Protein 8H7E (pdb70)

Radius of gyration: 20.81 Å; Cα contacts (8 Å, |Δi|>4): 91; chains: 2; bounding box: 19×53×63 Å

Nearest PDB structures (foldseek):
  8h7e-assembly1_A  TM=1.011E+00  e=6.574E-12  synthetic construct
  8aku-assembly1_0  TM=7.383E-01  e=1.762E+00  Synechocystis sp. PCC 6803
  6zvs-assembly1_A  TM=5.558E-01  e=2.004E+00  Nostoc punctiforme
  8qbw-assembly1_A  TM=5.494E-01  e=5.981E+00  Nostoc punctiforme
  8h7e-assembly1_B  TM=1.011E+00  e=1.002E-11  synthetic construct

Sequence (181 aa):
GTLNQLFHNLNEIVEDLNKNWHRERRTLHDFADELHQLVKHVHHFMLQDIVNQLDKLFRDLDNHLQRKDDTVHHRHHQLNKLLAQLDNLVHGTLNQLFHNLNEIVEDLNKNWHRERRRTLHDFADELHQLVKHVHHLQDIVNQLDKLFRDLDNHLQRKDDTVHHRHHQLNKKLLAQLDNLVHR

Secondary structure (DSSP, 8-state):
-HHHHHHHHHHHHHHHHHHHHHHHHHHHHHHHHHHHHHHHHHHHH---HHHHHHHHHHHHHHHHHHHHHHHHHHHHHHHHHHHHHHHHHH-/-HHHHHHHHHHHHHHHHHHHHHHHHHHHHHHHHHHHHHHHHHH--HHHHHHHHHHHHHHHHHHHHHHHHHHHHHHHHHHHHHHHHHHHT-

B-factor: mean 35.65, std 19.12, range [10.1, 101.47]

Solvent-accessible surface area: 11301 Å² total; per-residue (Å²): 89,71,33,67,74,3,48,105,48,2,48,84,22,12,98,69,7,52,105,42,22,119,135,14,113,161,65,2,60,58,8,11,96,39,0,70,100,5,6,99,93,10,95,134,128,95,188,85,97,32,16,79,45,0,48,88,2,50,146,60,1,62,85,23,12,109,161,39,52,103,49,31,135,97,13,64,94,49,2,69,126,5,19,58,66,5,72,101,61,36,196,86,62,40,74,106,3,38,97,52,1,45,82,6,7,102,59,12,29,105,36,12,85,128,10,100,168,62,1,56,87,12,5,76,38,0,79,79,1,24,106,94,21,154,176,120,126,130,15,16,74,44,0,49,72,0,49,142,48,1,52,84,18,4,110,158,21,52,101,51,6,114,112,32,57,90,69,5,57,130,7,14,60,68,7,55,70,43,36,133,223

Foldseek 3Di:
DVLVVVLVVLVVVLVVVVVVLVVVLVVLVVVLVVLVVVLVVCVVPCVCVVNVVSVVVSVVSVVVSVVSVVVCVVVNVVSVVVSVVSVVVVD/DVLVVVLVVLVVVLVVVVVVLVVVLVVLVVVLVVLVVVLVVCVCPPVNSVVSVVVSVVSVVVSVVVVVVNVVVSVVSVVVSVVSVVVVVD

Structure (mmCIF, N/CA/C/O backbone):
data_8H7E
#
_entry.id   8H7E
#
_cell.length_a   47.342
_cell.length_b   61.391
_cell.length_c   135.729
_cell.angle_alpha   90.00
_cell.angle_beta   90.00
_cell.angle_gamma   90.00
#
_symmetry.space_group_name_H-M   'C 2 2 21'
#
loop_
_entity.id
_entity.type
_entity.pdbx_description
1 polymer 'De novo ferric enterobactin esterase Syn-F4'
2 non-polymer 'ACETATE ION'
3 water water
#
loop_
_atom_site.group_PDB
_atom_site.id
_atom_site.type_symbol
_atom_site.label_atom_id
_atom_site.label_alt_id
_atom_site.label_comp_id
_atom_site.label_asym_id
_atom_site.label_entity_id
_atom_site.label_seq_id
_atom_site.pdbx_PDB_ins_code
_atom_site.Cartn_x
_atom_site.Cartn_y
_atom_site.Cartn_z
_atom_site.occupancy
_atom_site.B_iso_or_equiv
_atom_site.auth_seq_id
_atom_site.auth_comp_id
_atom_site.auth_asym_id
_atom_site.auth_atom_id
_atom_site.pdbx_PDB_model_num
ATOM 1 N N . GLY A 1 3 ? 20.998 2.831 89.472 1.00 48.72 3 GLY A N 1
ATOM 2 C CA . GLY A 1 3 ? 20.426 1.660 88.731 1.00 49.96 3 GLY A CA 1
ATOM 3 C C . GLY A 1 3 ? 20.322 1.893 87.231 1.00 49.87 3 GLY A C 1
ATOM 4 O O . GLY A 1 3 ? 20.907 2.842 86.690 1.00 48.23 3 GLY A O 1
ATOM 5 N N . THR A 1 4 ? 19.583 1.015 86.558 1.00 47.81 4 THR A N 1
ATOM 6 C CA . THR A 1 4 ? 19.408 1.107 85.109 1.00 47.35 4 THR A CA 1
ATOM 7 C C . THR A 1 4 ? 18.322 2.149 84.736 1.00 42.90 4 THR A C 1
ATOM 8 O O . THR A 1 4 ? 18.289 2.615 83.609 1.00 39.62 4 THR A O 1
ATOM 12 N N . LEU A 1 5 ? 17.462 2.508 85.689 1.00 38.54 5 LEU A N 1
ATOM 13 C CA . LEU A 1 5 ? 16.490 3.601 85.509 1.00 37.35 5 LEU A CA 1
ATOM 14 C C . LEU A 1 5 ? 17.189 4.971 85.517 1.00 36.29 5 LEU A C 1
ATOM 15 O O . LEU A 1 5 ? 16.788 5.895 84.803 1.00 31.82 5 LEU A O 1
ATOM 20 N N . ASN A 1 6 ? 18.253 5.076 86.302 1.00 35.18 6 ASN A N 1
ATOM 21 C CA . ASN A 1 6 ? 19.064 6.274 86.338 1.00 37.07 6 ASN A CA 1
ATOM 22 C C . ASN A 1 6 ? 19.730 6.524 84.981 1.00 35.13 6 ASN A C 1
ATOM 23 O O . ASN A 1 6 ? 19.733 7.665 84.508 1.00 32.33 6 ASN A O 1
ATOM 28 N N . GLN A 1 7 ? 20.263 5.470 84.352 1.00 32.48 7 GLN A N 1
ATOM 29 C CA . GLN A 1 7 ? 20.833 5.587 82.998 1.00 33.59 7 GLN A CA 1
ATOM 30 C C . GLN A 1 7 ? 19.771 5.829 81.945 1.00 29.46 7 GLN A C 1
ATOM 31 O O . GLN A 1 7 ? 20.053 6.500 80.950 1.00 26.12 7 GLN A O 1
ATOM 37 N N . LEU A 1 8 ? 18.578 5.274 82.145 1.00 27.59 8 LEU A N 1
ATOM 38 C CA . LEU A 1 8 ? 17.464 5.586 81.279 1.00 28.53 8 LEU A CA 1
ATOM 39 C C . LEU A 1 8 ? 17.236 7.079 81.300 1.00 25.72 8 LEU A C 1
ATOM 40 O O . LEU A 1 8 ? 17.133 7.700 80.259 1.00 24.83 8 LEU A O 1
ATOM 45 N N . PHE A 1 9 ? 17.119 7.621 82.504 1.00 24.51 9 PHE A N 1
ATOM 46 C CA . PHE A 1 9 ? 16.88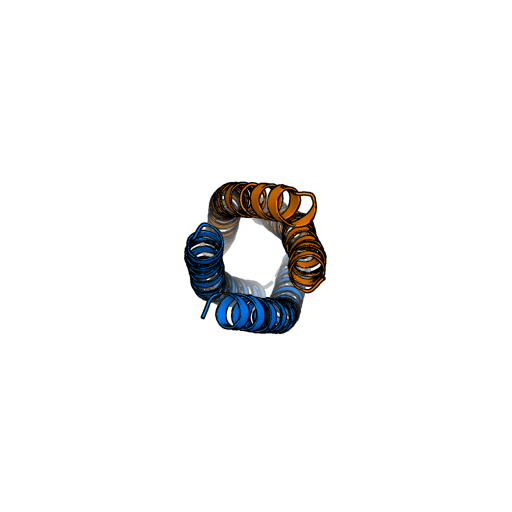5 9.030 82.690 1.00 25.40 9 PHE A CA 1
ATOM 47 C C . PHE A 1 9 ? 17.994 9.909 82.063 1.00 23.51 9 PHE A C 1
ATOM 48 O O . PHE A 1 9 ? 17.714 10.844 81.341 1.00 20.69 9 PHE A O 1
ATOM 56 N N . HIS A 1 10 ? 19.239 9.595 82.371 1.00 23.91 10 HIS A N 1
ATOM 57 C CA . HIS A 1 10 ? 20.411 10.295 81.803 1.00 25.46 10 HIS A CA 1
ATOM 58 C C . HIS A 1 10 ? 20.326 10.324 80.258 1.00 22.00 10 HIS A C 1
ATOM 59 O O . HIS A 1 10 ? 20.467 11.377 79.622 1.00 20.79 10 HIS A O 1
ATOM 66 N N . ASN A 1 11 ? 20.066 9.159 79.674 1.00 18.71 11 ASN A N 1
ATOM 67 C CA . ASN A 1 11 ? 20.029 9.014 78.226 1.00 18.09 11 ASN A CA 1
ATOM 68 C C . ASN A 1 11 ? 18.885 9.828 77.635 1.00 16.81 11 ASN A C 1
ATOM 69 O O . ASN A 1 11 ? 19.104 10.588 76.696 1.00 14.99 11 ASN A O 1
ATOM 74 N N . LEU A 1 12 ? 17.676 9.668 78.187 1.00 15.44 12 LEU A N 1
ATOM 75 C CA . LEU A 1 12 ? 16.527 10.443 77.705 1.00 15.67 12 LEU A CA 1
ATOM 76 C C . LEU A 1 12 ? 16.716 11.945 77.871 1.00 15.12 12 LEU A C 1
ATOM 77 O O . LEU A 1 12 ? 16.333 12.711 76.990 1.00 13.84 12 LEU A O 1
ATOM 82 N N . ASN A 1 13 ? 17.319 12.358 78.993 1.00 15.91 13 ASN A N 1
ATOM 83 C CA . ASN A 1 13 ? 17.704 13.759 79.188 1.00 16.69 13 ASN A CA 1
ATOM 84 C C . ASN A 1 13 ? 18.552 14.325 78.042 1.00 16.10 13 ASN A C 1
ATOM 85 O O . ASN A 1 13 ? 18.258 15.396 77.520 1.00 17.29 13 ASN A O 1
ATOM 90 N N . GLU A 1 14 ? 19.590 13.606 77.635 1.00 16.17 14 GLU A N 1
ATOM 91 C CA . GLU A 1 14 ? 20.481 14.064 76.539 1.00 15.45 14 GLU A CA 1
ATOM 92 C C . GLU A 1 14 ? 19.758 14.120 75.210 1.00 13.95 14 GLU A C 1
ATOM 93 O O . GLU A 1 14 ? 19.951 15.054 74.444 1.00 13.66 14 GLU A O 1
ATOM 99 N N . ILE A 1 15 ? 18.894 13.136 74.969 1.00 13.62 15 ILE A N 1
ATOM 100 C CA . ILE A 1 15 ? 18.082 13.104 73.757 1.00 13.88 15 ILE A CA 1
ATOM 101 C C . ILE A 1 15 ? 17.162 14.316 73.661 1.00 13.35 15 ILE A C 1
ATOM 102 O O . ILE A 1 15 ? 17.052 14.930 72.607 1.00 12.85 15 ILE A O 1
ATOM 107 N N . VAL A 1 16 ? 16.480 14.625 74.752 1.00 14.42 16 VAL A N 1
ATOM 108 C CA . VAL A 1 16 ? 15.572 15.765 74.812 1.00 14.68 16 VAL A CA 1
ATOM 109 C C . VAL A 1 16 ? 16.358 17.065 74.725 1.00 15.44 16 VAL A C 1
ATOM 110 O O . VAL A 1 16 ? 15.886 17.997 74.084 1.00 16.75 16 VAL A O 1
ATOM 114 N N . GLU A 1 17 ? 17.527 17.129 75.357 1.00 16.01 17 GLU A N 1
ATOM 115 C CA . GLU A 1 17 ? 18.395 18.305 75.239 1.00 17.04 17 GLU A CA 1
ATOM 116 C C . GLU A 1 17 ? 18.826 18.547 73.813 1.00 15.81 17 GLU A C 1
ATOM 117 O O . GLU A 1 17 ? 18.877 19.685 73.373 1.00 14.83 17 GLU A O 1
ATOM 123 N N . ASP A 1 18 ? 19.144 17.470 73.102 1.00 15.38 18 ASP A N 1
ATOM 124 C CA . ASP A 1 18 ? 19.521 17.562 71.701 1.00 15.20 18 ASP A CA 1
ATOM 125 C C . ASP A 1 18 ? 18.366 17.878 70.755 1.00 15.52 18 ASP A C 1
ATOM 126 O O . ASP A 1 18 ? 18.574 18.544 69.756 1.00 14.28 18 ASP A O 1
ATOM 131 N N . LEU A 1 19 ? 17.163 17.392 71.084 1.00 15.89 19 LEU A N 1
ATOM 132 C CA . LEU A 1 19 ? 15.950 17.781 70.389 1.00 18.27 19 LEU A CA 1
ATOM 133 C C . LEU A 1 19 ? 15.739 19.290 70.485 1.00 17.35 19 LEU A C 1
ATOM 134 O O . LEU A 1 19 ? 15.577 19.945 69.476 1.00 16.03 19 LEU A O 1
ATOM 139 N N . ASN A 1 20 ? 15.787 19.814 71.707 1.00 17.24 20 ASN A N 1
ATOM 140 C CA . ASN A 1 20 ? 15.592 21.256 71.974 1.00 17.84 20 ASN A CA 1
ATOM 141 C C . ASN A 1 20 ? 16.606 22.111 71.191 1.00 16.46 20 ASN A C 1
ATOM 142 O O . ASN A 1 20 ? 16.234 23.042 70.507 1.00 13.59 20 ASN A O 1
ATOM 147 N N . LYS A 1 21 ? 17.883 21.739 71.310 1.00 15.71 21 LYS A N 1
ATOM 148 C CA . LYS A 1 21 ? 18.974 22.397 70.594 1.00 17.59 21 LYS A CA 1
ATOM 149 C C . LYS A 1 21 ? 18.753 22.360 69.084 1.00 16.75 21 LYS A C 1
ATOM 150 O O . LYS A 1 21 ? 18.954 23.349 68.412 1.00 15.02 21 LYS A O 1
ATOM 156 N N . ASN A 1 22 ? 18.310 21.229 68.543 1.00 16.57 22 ASN A N 1
ATOM 157 C CA . ASN A 1 22 ? 18.082 21.141 67.097 1.00 16.55 22 ASN A CA 1
ATOM 158 C C . ASN A 1 22 ? 16.810 21.868 66.632 1.00 15.69 22 ASN A C 1
ATOM 159 O O . ASN A 1 22 ? 16.771 22.385 65.535 1.00 15.46 22 ASN A O 1
ATOM 164 N N . TRP A 1 23 ? 15.789 21.929 67.474 1.00 15.76 23 TRP A N 1
ATOM 165 C CA . TRP A 1 23 ? 14.596 22.741 67.205 1.00 16.24 23 TRP A CA 1
ATOM 166 C C . TRP A 1 23 ? 15.005 24.225 67.075 1.00 14.88 23 TRP A C 1
ATOM 167 O O . TRP A 1 23 ? 14.617 24.903 66.108 1.00 14.70 23 TRP A O 1
ATOM 178 N N . HIS A 1 24 ? 15.794 24.726 68.014 1.00 13.04 24 HIS A N 1
ATOM 179 C CA . HIS A 1 24 ? 16.264 26.120 67.901 1.00 13.37 24 HIS A CA 1
ATOM 180 C C . HIS A 1 24 ? 17.044 26.397 66.619 1.00 13.61 24 HIS A C 1
ATOM 181 O O . HIS A 1 24 ? 16.836 27.401 65.969 1.00 13.24 24 HIS A O 1
ATOM 188 N N . ARG A 1 25 ? 17.939 25.488 66.246 1.00 14.50 25 ARG A N 1
ATOM 189 C CA . ARG A 1 25 ? 18.719 25.657 65.004 1.00 15.46 25 ARG A CA 1
ATOM 190 C C . ARG A 1 25 ? 17.891 25.558 63.741 1.00 15.34 25 ARG A C 1
ATOM 191 O O . ARG A 1 25 ? 18.027 26.364 62.837 1.00 15.93 25 ARG A O 1
ATOM 199 N N . GLU A 1 26 ? 17.046 24.538 63.687 1.00 16.47 26 GLU A N 1
ATOM 200 C CA . GLU A 1 26 ? 16.069 24.370 62.623 1.00 18.29 26 GLU A CA 1
ATOM 201 C C . GLU A 1 26 ? 15.187 25.640 62.415 1.00 16.46 26 GLU A C 1
ATOM 202 O O . GLU A 1 26 ? 14.995 26.106 61.280 1.00 14.58 26 GLU A O 1
ATOM 208 N N . ARG A 1 27 ? 14.635 26.157 63.515 1.00 15.79 27 ARG A N 1
ATOM 209 C CA . ARG A 1 27 ? 13.838 27.421 63.510 1.00 14.36 27 ARG A CA 1
ATOM 210 C C . ARG A 1 27 ? 14.655 28.594 62.880 1.00 14.59 27 ARG A C 1
ATOM 211 O O . ARG A 1 27 ? 14.208 29.248 61.954 1.00 14.50 27 ARG A O 1
ATOM 219 N N . ARG A 1 28 ? 15.874 28.815 63.356 1.00 15.21 28 ARG A N 1
ATOM 220 C CA . ARG A 1 28 ? 16.730 29.844 62.789 1.00 15.63 28 ARG A CA 1
ATOM 221 C C . ARG A 1 28 ? 17.037 29.658 61.295 1.00 15.17 28 ARG A C 1
ATO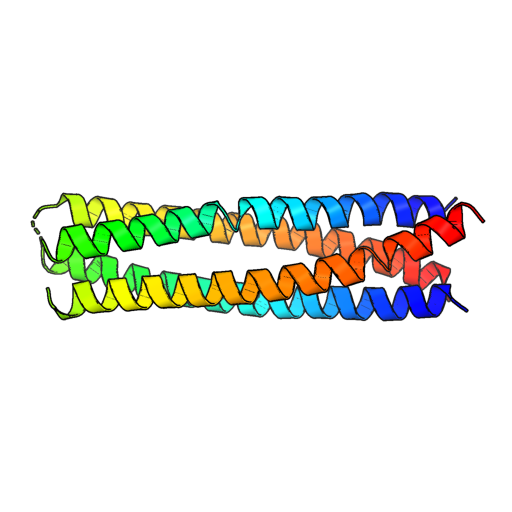M 222 O O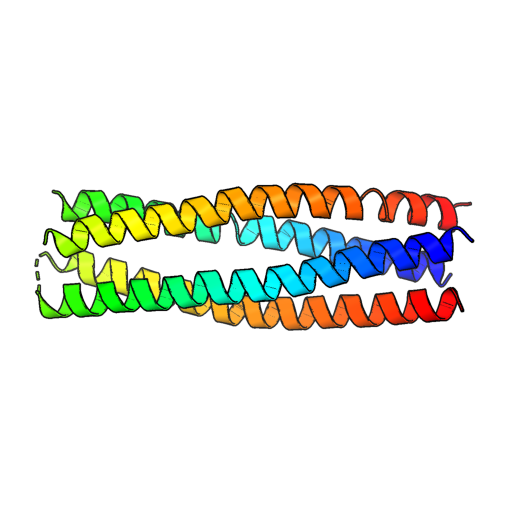 . ARG A 1 28 ? 16.900 30.600 60.517 1.00 16.35 28 ARG A O 1
ATOM 230 N N . THR A 1 29 ? 17.475 28.469 60.922 1.00 15.18 29 THR A N 1
ATOM 231 C CA . THR A 1 29 ? 17.756 28.153 59.515 1.00 15.89 29 THR A CA 1
ATOM 232 C C . THR A 1 29 ? 16.578 28.448 58.586 1.00 15.62 29 THR A C 1
ATOM 233 O O . THR A 1 29 ? 16.736 29.134 57.568 1.00 15.23 29 THR A O 1
ATOM 237 N N . LEU A 1 30 ? 15.397 27.965 58.948 1.00 14.76 30 LEU A N 1
ATOM 238 C CA . LEU A 1 30 ? 14.245 28.134 58.066 1.00 14.86 30 LEU A CA 1
ATOM 239 C C . LEU A 1 30 ? 13.684 29.518 58.112 1.00 13.93 30 LEU A C 1
ATOM 240 O O . LEU A 1 30 ? 13.180 29.956 57.084 1.00 13.80 30 LEU A O 1
ATOM 245 N N . HIS A 1 31 ? 13.773 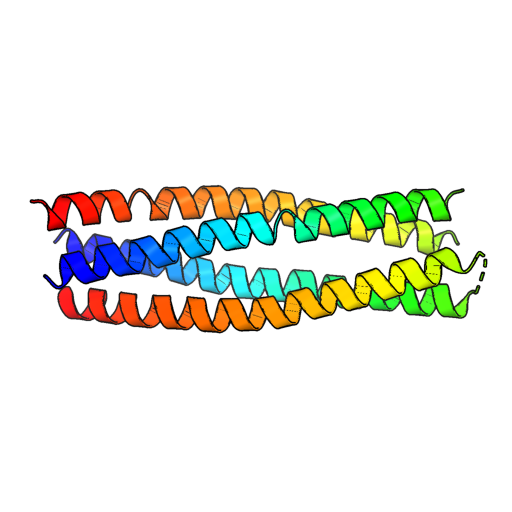30.217 59.254 1.00 14.35 31 HIS A N 1
ATOM 246 C CA . HIS A 1 31 ? 13.373 31.665 59.300 1.00 14.77 31 HIS A CA 1
ATOM 247 C C . HIS A 1 31 ? 14.296 32.547 58.457 1.00 16.52 31 HIS A C 1
ATOM 248 O O . HIS A 1 31 ? 13.830 33.492 57.832 1.00 17.23 31 HIS A O 1
ATOM 255 N N . ASP A 1 32 ? 15.611 32.276 58.497 1.00 17.64 32 ASP A N 1
ATOM 256 C CA . ASP A 1 32 ? 16.582 32.956 57.630 1.00 18.91 32 ASP A CA 1
ATOM 257 C C . ASP A 1 32 ? 16.259 32.648 56.152 1.00 20.43 32 ASP A C 1
ATOM 258 O O . ASP A 1 32 ? 16.292 33.535 55.302 1.00 21.85 32 ASP A O 1
ATOM 263 N N . PHE A 1 33 ? 15.957 31.388 55.858 1.00 20.43 33 PHE A N 1
ATOM 264 C CA . PHE A 1 33 ? 15.502 30.976 54.532 1.00 20.94 33 PHE A CA 1
ATOM 265 C C . PHE A 1 33 ? 14.265 31.731 54.063 1.00 21.56 33 PHE A C 1
ATOM 266 O O . PHE A 1 33 ? 14.182 32.132 52.885 1.00 21.70 33 PHE A O 1
ATOM 274 N N . ALA A 1 34 ? 13.281 31.886 54.952 1.00 21.94 34 ALA A N 1
ATOM 275 C CA . ALA A 1 34 ? 12.078 32.656 54.636 1.00 22.23 34 ALA A CA 1
ATOM 276 C C . ALA A 1 34 ? 12.376 34.123 54.329 1.00 22.57 34 ALA A C 1
ATOM 277 O O . ALA A 1 34 ? 11.761 34.708 53.445 1.00 24.24 34 ALA A O 1
ATOM 279 N N . ASP A 1 35 ? 13.276 34.724 55.099 1.00 24.88 35 ASP A N 1
ATOM 280 C CA . ASP A 1 35 ? 13.718 36.103 54.878 1.00 26.61 35 ASP A CA 1
ATOM 281 C C . ASP A 1 35 ? 14.357 36.249 53.482 1.00 28.79 35 ASP A C 1
ATOM 282 O O . ASP A 1 35 ? 14.041 37.167 52.729 1.00 30.15 35 ASP A O 1
ATOM 287 N N . GLU A 1 36 ? 15.247 35.322 53.146 1.00 30.07 36 GLU A N 1
ATOM 288 C CA . GLU A 1 36 ? 15.835 35.277 51.819 1.00 31.47 36 GLU A CA 1
ATOM 289 C C . GLU A 1 36 ? 14.837 35.075 50.692 1.00 31.44 36 GLU A C 1
ATOM 290 O O . GLU A 1 36 ? 14.995 35.658 49.614 1.00 30.44 36 GLU A O 1
ATOM 296 N N . LEU A 1 37 ? 13.856 34.202 50.913 1.00 31.20 37 LEU A N 1
ATOM 297 C CA . LEU A 1 37 ? 12.800 33.991 49.932 1.00 30.86 37 LEU A CA 1
ATOM 298 C C . LEU A 1 37 ? 11.957 35.267 49.763 1.00 32.21 37 LEU A C 1
ATOM 299 O O . LEU A 1 37 ? 11.602 35.636 48.645 1.00 30.46 37 LEU A O 1
ATOM 304 N N . HIS A 1 38 ? 11.645 35.926 50.879 1.00 34.22 38 HIS A N 1
ATOM 305 C CA . HIS A 1 38 ? 10.894 37.178 50.860 1.00 35.55 38 HIS A CA 1
ATOM 306 C C . HIS A 1 38 ? 11.654 38.231 50.077 1.00 36.16 38 HIS A C 1
ATOM 307 O O . HIS A 1 38 ? 11.087 38.897 49.219 1.00 37.39 38 HIS A O 1
ATOM 314 N N . GLN A 1 39 ? 12.938 38.363 50.393 1.00 38.55 39 GLN A N 1
ATOM 315 C CA . GLN A 1 39 ? 13.885 39.138 49.596 1.00 42.51 39 GLN A CA 1
ATOM 316 C C . GLN A 1 39 ? 13.668 38.919 48.096 1.00 43.95 39 GLN A C 1
ATOM 317 O O . GLN A 1 39 ? 13.495 39.868 47.336 1.00 43.34 39 GLN A O 1
ATOM 323 N N . LEU A 1 40 ? 13.664 37.654 47.687 1.00 43.91 40 LEU A N 1
ATOM 324 C CA . LEU A 1 40 ? 13.536 37.300 46.275 1.00 41.85 40 LEU A CA 1
ATOM 325 C C . LEU A 1 40 ? 12.171 37.727 45.690 1.00 42.75 40 LEU A C 1
ATOM 326 O O . LEU A 1 40 ? 12.122 38.272 44.592 1.00 41.21 40 LEU A O 1
ATOM 331 N N . VAL A 1 41 ? 11.092 37.518 46.447 1.00 43.04 41 VAL A N 1
ATOM 332 C CA . VAL A 1 41 ? 9.717 37.775 45.984 1.00 47.48 41 VAL A CA 1
ATOM 333 C C . VAL A 1 41 ? 9.543 39.232 45.614 1.00 54.34 41 VAL A C 1
ATOM 334 O O . VAL A 1 41 ? 9.083 39.564 44.521 1.00 56.07 41 VAL A O 1
ATOM 338 N N . LYS A 1 42 ? 9.890 40.095 46.555 1.00 62.23 42 LYS A N 1
ATOM 339 C CA . LYS A 1 42 ? 9.707 41.517 46.363 1.00 64.12 42 LYS A CA 1
ATOM 340 C C . LYS A 1 42 ? 10.559 42.024 45.201 1.00 63.58 42 LYS A C 1
ATOM 341 O O . LYS A 1 42 ? 10.049 42.798 44.399 1.00 65.79 42 LYS A O 1
ATOM 347 N N . HIS A 1 43 ? 11.801 41.547 45.059 1.00 61.79 43 HIS A N 1
ATOM 348 C CA . HIS A 1 43 ? 12.645 41.943 43.911 1.00 63.29 43 HIS A CA 1
ATOM 349 C C . HIS A 1 43 ? 12.021 41.517 42.579 1.00 64.49 43 HIS A C 1
ATOM 350 O O . HIS A 1 43 ? 11.837 42.333 41.678 1.00 60.92 43 HIS A O 1
ATOM 357 N N . VAL A 1 44 ? 11.662 40.244 42.476 1.00 66.20 44 VAL A N 1
ATOM 358 C CA . VAL A 1 44 ? 10.921 39.747 41.310 1.00 65.68 44 VAL A CA 1
ATOM 359 C C . VAL A 1 44 ? 9.673 40.622 41.047 1.00 71.48 44 VAL A C 1
ATOM 360 O O . VAL A 1 44 ? 9.437 41.022 39.907 1.00 74.61 44 VAL A O 1
ATOM 364 N N . HIS A 1 45 ? 8.914 40.939 42.102 1.00 76.64 45 HIS A N 1
ATOM 365 C CA . HIS A 1 45 ? 7.739 41.823 41.999 1.00 78.06 45 HIS A CA 1
ATOM 366 C C . HIS A 1 45 ? 8.075 43.277 41.613 1.00 77.57 45 HIS A C 1
ATOM 367 O O . HIS A 1 45 ? 7.262 43.934 40.955 1.00 73.78 45 HIS A O 1
ATOM 374 N N . HIS A 1 46 ? 9.244 43.781 42.026 1.00 81.48 46 HIS A N 1
ATOM 375 C CA . HIS A 1 46 ? 9.732 45.094 41.562 1.00 81.47 46 HIS A CA 1
ATOM 376 C C . HIS A 1 46 ? 9.930 45.025 40.052 1.00 80.12 46 HIS A C 1
ATOM 377 O O . HIS A 1 46 ? 9.313 45.773 39.294 1.00 75.04 46 HIS A O 1
ATOM 384 N N . PHE A 1 47 ? 10.786 44.091 39.647 1.00 80.33 47 PHE A N 1
ATOM 385 C CA . PHE A 1 47 ? 11.233 43.926 38.267 1.00 80.56 47 PHE A CA 1
ATOM 386 C C . PHE A 1 47 ? 10.063 43.845 37.276 1.00 80.01 47 PHE A C 1
ATOM 387 O O . PHE A 1 47 ? 10.053 44.552 36.262 1.00 75.54 47 PHE A O 1
ATOM 395 N N . MET A 1 48 ? 9.085 42.995 37.589 1.00 79.96 48 MET A N 1
ATOM 396 C CA . MET A 1 48 ? 7.888 42.830 36.757 1.00 83.86 48 MET A CA 1
ATOM 397 C C . MET A 1 48 ? 7.138 44.154 36.571 1.00 82.73 48 MET A C 1
ATOM 398 O O . MET A 1 48 ? 7.012 44.945 37.504 1.00 84.26 48 MET A O 1
ATOM 403 N N . LEU A 1 57 ? 5.319 35.082 32.396 1.00 76.46 57 LEU A N 1
ATOM 404 C CA . LEU A 1 57 ? 5.386 36.512 32.638 1.00 80.03 57 LEU A CA 1
ATOM 405 C C . LEU A 1 57 ? 5.180 36.794 34.139 1.00 83.26 57 LEU A C 1
ATOM 406 O O . LEU A 1 57 ? 6.154 36.994 34.870 1.00 83.40 57 LEU A O 1
ATOM 411 N N . GLN A 1 58 ? 3.921 36.770 34.583 1.00 84.29 58 GLN A N 1
ATOM 412 C CA . GLN A 1 58 ? 3.510 37.079 35.966 1.00 81.05 58 GLN A CA 1
ATOM 413 C C . GLN A 1 58 ? 3.215 35.805 36.774 1.00 77.99 58 GLN A C 1
ATOM 414 O O . GLN A 1 58 ? 3.088 35.859 37.997 1.00 74.36 58 GLN A O 1
ATOM 420 N N . ASP A 1 59 ? 3.084 34.673 36.081 1.00 76.40 59 ASP A N 1
ATOM 421 C CA . ASP A 1 59 ? 2.986 33.349 36.700 1.00 72.52 59 ASP A CA 1
ATOM 422 C C . AS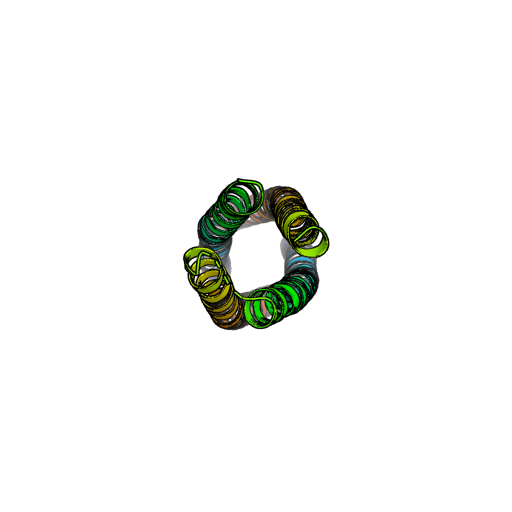P A 1 59 ? 4.078 33.104 37.758 1.00 68.60 59 ASP A C 1
ATOM 423 O O . ASP A 1 59 ? 3.815 32.475 38.782 1.00 67.72 59 ASP A O 1
ATOM 428 N N . ILE A 1 60 ? 5.284 33.617 37.511 1.00 63.83 60 ILE A N 1
ATOM 429 C CA . ILE A 1 60 ? 6.419 33.457 38.435 1.00 62.22 60 ILE A CA 1
ATOM 430 C C . ILE A 1 60 ? 6.207 34.173 39.784 1.00 62.63 60 ILE A C 1
ATOM 431 O O . ILE A 1 60 ? 6.558 33.628 40.836 1.00 64.40 60 ILE A O 1
ATOM 436 N N . VAL A 1 61 ? 5.637 35.378 39.751 1.00 60.26 61 VAL A N 1
ATOM 437 C CA . VAL A 1 61 ? 5.322 36.131 40.976 1.00 60.26 61 VAL A CA 1
ATOM 438 C C . VAL A 1 61 ? 4.352 35.353 41.881 1.00 59.76 61 VAL A C 1
ATOM 439 O O . VAL A 1 61 ? 4.611 35.183 43.074 1.00 57.60 61 VAL A O 1
ATOM 443 N N . ASN A 1 62 ? 3.254 34.885 41.290 1.00 58.06 62 ASN A N 1
ATOM 444 C CA . ASN A 1 62 ? 2.194 34.165 42.016 1.00 58.31 62 ASN A CA 1
ATOM 445 C C . ASN A 1 62 ? 2.744 32.904 42.674 1.00 57.38 62 ASN A C 1
ATOM 446 O O . ASN A 1 62 ? 2.366 32.551 43.792 1.00 52.99 62 ASN A O 1
ATOM 451 N N . GLN A 1 63 ? 3.636 32.243 41.942 1.00 56.23 63 GLN A N 1
ATOM 452 C CA . GLN A 1 63 ? 4.279 31.015 42.365 1.00 57.64 63 GLN A CA 1
ATOM 453 C C . GLN A 1 63 ? 5.200 31.249 43.567 1.00 52.12 63 GLN A C 1
ATOM 454 O O . GLN A 1 63 ? 5.156 30.488 44.529 1.00 51.22 63 GLN A O 1
ATOM 460 N N . LEU A 1 64 ? 6.016 32.300 43.508 1.00 46.13 64 LEU A N 1
ATOM 461 C CA . LEU A 1 64 ? 6.906 32.674 44.622 1.00 42.84 64 LEU A CA 1
ATOM 462 C C . LEU A 1 64 ? 6.155 33.125 45.850 1.00 39.98 64 LEU A C 1
ATOM 463 O O . LEU A 1 64 ? 6.497 32.773 46.973 1.00 37.56 64 LEU A O 1
ATOM 468 N N . ASP A 1 65 ? 5.136 33.927 45.615 1.00 40.59 65 ASP A N 1
ATOM 469 C CA . ASP A 1 65 ? 4.315 34.455 46.680 1.00 43.80 65 ASP A CA 1
ATOM 470 C C . ASP A 1 65 ? 3.543 33.332 47.380 1.00 42.05 65 ASP A C 1
ATOM 471 O O . ASP A 1 65 ? 3.406 33.346 48.603 1.00 42.15 65 ASP A O 1
ATOM 476 N N . LYS A 1 66 ? 3.067 32.357 46.605 1.00 40.98 66 LYS A N 1
ATOM 477 C CA . LYS A 1 66 ? 2.463 31.149 47.166 1.00 40.23 66 LYS A CA 1
ATOM 478 C C . LYS A 1 66 ? 3.464 30.406 48.045 1.00 37.16 66 LYS A C 1
ATOM 479 O O . LYS A 1 66 ? 3.146 30.075 49.189 1.00 38.56 66 LYS A O 1
ATOM 485 N N . LEU A 1 67 ? 4.652 30.125 47.506 1.00 34.23 67 LEU A N 1
ATOM 486 C CA . LEU A 1 67 ? 5.699 29.445 48.274 1.00 32.06 67 LEU A CA 1
ATOM 487 C C . LEU A 1 67 ? 5.979 30.141 49.610 1.00 29.33 67 LEU A C 1
ATOM 488 O O . LEU A 1 67 ? 6.050 29.478 50.643 1.00 27.73 67 LEU A O 1
ATOM 493 N N . PHE A 1 68 ? 6.097 31.468 49.598 1.00 28.27 68 PHE A N 1
ATOM 494 C CA . PHE A 1 68 ? 6.343 32.214 50.834 1.00 26.99 68 PHE A CA 1
ATOM 495 C C . PHE A 1 68 ? 5.211 32.016 51.849 1.00 27.17 68 PHE A C 1
ATOM 496 O O . PHE A 1 68 ? 5.466 31.789 53.022 1.00 25.87 68 PHE A O 1
ATOM 504 N N . ARG A 1 69 ? 3.969 32.110 51.404 1.00 28.24 69 ARG A N 1
ATOM 505 C CA . ARG A 1 69 ? 2.839 31.918 52.328 1.00 30.57 69 ARG A CA 1
ATOM 506 C C . ARG A 1 69 ? 2.775 30.464 52.842 1.00 26.71 69 ARG A C 1
ATOM 507 O O . ARG A 1 69 ? 2.536 30.263 54.018 1.00 24.97 69 ARG A O 1
ATOM 515 N N . ASP A 1 70 ? 3.064 29.475 51.987 1.00 27.35 70 ASP A N 1
ATOM 516 C CA . ASP A 1 70 ? 3.183 28.053 52.410 1.00 27.15 70 ASP A CA 1
ATOM 517 C C . ASP A 1 70 ? 4.315 27.845 53.457 1.00 24.95 70 ASP A C 1
ATOM 518 O O . ASP A 1 70 ? 4.172 27.087 54.433 1.00 22.89 70 ASP A O 1
ATOM 523 N N . LEU A 1 71 ? 5.455 28.472 53.215 1.00 21.52 71 LEU A N 1
ATOM 524 C CA . LEU A 1 71 ? 6.534 28.419 54.184 1.00 21.19 71 LEU A CA 1
ATOM 525 C C . LEU A 1 71 ? 6.150 29.068 55.519 1.00 20.02 71 LEU A C 1
ATOM 526 O O . LEU A 1 71 ? 6.420 28.512 56.562 1.00 19.58 71 LEU A O 1
ATOM 531 N N . ASP A 1 72 ? 5.523 30.232 55.477 1.00 19.67 72 ASP A N 1
ATOM 532 C CA . ASP A 1 72 ? 5.135 30.916 56.701 1.00 21.02 72 ASP A CA 1
ATOM 533 C C . ASP A 1 72 ? 4.140 30.095 57.511 1.00 19.78 72 ASP A C 1
ATOM 534 O O . ASP A 1 72 ? 4.263 29.995 58.718 1.00 17.90 72 ASP A O 1
ATOM 539 N N . ASN A 1 73 ? 3.147 29.537 56.821 1.00 20.62 73 ASN A N 1
ATOM 540 C CA . ASN A 1 73 ? 2.182 28.593 57.414 1.00 21.02 73 ASN A CA 1
ATOM 541 C C . ASN A 1 73 ? 2.866 27.444 58.143 1.00 19.41 73 ASN A C 1
ATOM 542 O O . ASN A 1 73 ? 2.588 27.181 59.287 1.00 20.30 73 ASN A O 1
ATOM 547 N N . HIS A 1 74 ? 3.781 26.782 57.455 1.00 20.14 74 HIS A N 1
ATOM 548 C CA . HIS A 1 74 ? 4.587 25.717 58.009 1.00 18.44 74 HIS A CA 1
ATOM 549 C C . HIS A 1 74 ? 5.320 26.041 59.327 1.00 18.09 74 HIS A C 1
ATOM 550 O O . HIS A 1 74 ? 5.269 25.270 60.284 1.00 17.04 74 HIS A O 1
ATOM 557 N N . LEU A 1 75 ? 6.010 27.177 59.357 1.00 18.09 75 LEU A N 1
ATOM 558 C CA . LEU A 1 75 ? 6.764 27.633 60.517 1.00 16.44 75 LEU A CA 1
ATOM 559 C C . LEU A 1 75 ? 5.871 27.991 61.729 1.00 17.26 75 LEU A C 1
ATOM 560 O O . LEU A 1 75 ? 6.220 27.672 62.878 1.00 15.64 75 LEU A O 1
ATOM 565 N N . GLN A 1 76 ? 4.730 28.648 61.488 1.00 16.61 76 GLN A N 1
ATOM 566 C CA . GLN A 1 76 ? 3.732 28.816 62.553 1.00 18.37 76 GLN A CA 1
ATOM 567 C C . GLN A 1 76 ? 3.227 27.472 63.165 1.00 18.18 76 GLN A C 1
ATOM 568 O O . GLN A 1 76 ? 3.278 27.280 64.394 1.00 17.21 76 GLN A O 1
ATOM 574 N N . ARG A 1 77 ? 2.857 26.528 62.303 1.00 18.60 77 ARG A N 1
ATOM 575 C CA . ARG A 1 77 ? 2.404 25.207 62.732 1.00 21.74 77 ARG A CA 1
ATOM 576 C C . ARG A 1 77 ? 3.531 24.483 63.466 1.00 21.65 77 ARG A C 1
ATOM 577 O O . ARG A 1 77 ? 3.304 23.817 64.498 1.00 19.22 77 ARG A O 1
ATOM 585 N N . LYS A 1 78 ? 4.753 24.603 62.921 1.00 21.02 78 LYS A N 1
ATOM 586 C CA . LYS A 1 78 ? 5.884 23.959 63.526 1.00 20.54 78 LYS A CA 1
ATOM 587 C C . LYS A 1 78 ? 6.077 24.497 64.942 1.00 18.21 78 LYS A C 1
ATOM 588 O O . LYS A 1 78 ? 6.260 23.714 65.848 1.00 17.75 78 LYS A O 1
ATOM 594 N N . ASP A 1 79 ? 5.993 25.811 65.157 1.00 16.32 79 ASP A N 1
ATOM 595 C CA . ASP A 1 79 ? 6.170 26.357 66.521 1.00 15.78 79 ASP A CA 1
ATOM 596 C C . ASP A 1 79 ? 5.154 25.758 67.470 1.00 15.52 79 ASP A C 1
ATOM 597 O O . ASP A 1 79 ? 5.467 25.480 68.614 1.00 15.27 79 ASP A O 1
ATOM 602 N N . ASP A 1 80 ? 3.918 25.615 66.991 1.00 16.08 80 ASP A N 1
ATOM 603 C CA . ASP A 1 80 ? 2.839 25.031 67.779 1.00 17.36 80 ASP A CA 1
ATOM 604 C C . ASP A 1 80 ? 3.081 23.579 68.174 1.00 16.30 80 ASP A C 1
ATOM 605 O O . ASP A 1 80 ? 2.900 23.228 69.350 1.00 14.53 80 ASP A O 1
ATOM 610 N N . THR A 1 81 ? 3.508 22.763 67.198 1.00 16.19 81 THR A N 1
ATOM 611 C CA . THR A 1 81 ? 3.779 21.351 67.405 1.00 17.71 81 THR A CA 1
ATOM 612 C C . THR A 1 81 ? 4.976 21.146 68.337 1.00 16.91 81 THR A C 1
ATOM 613 O O . THR A 1 81 ? 4.947 20.296 69.215 1.00 15.78 81 THR A O 1
ATOM 617 N N . VAL A 1 82 ? 6.004 21.958 68.152 1.00 15.96 82 VAL A N 1
ATOM 618 C CA . VAL A 1 82 ? 7.163 21.919 69.014 1.00 16.51 82 VAL A CA 1
ATOM 619 C 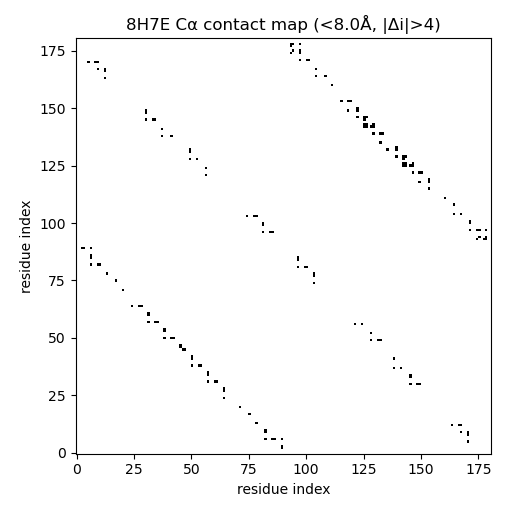C . VAL A 1 82 ? 6.777 22.287 70.447 1.00 16.71 82 VAL A C 1
ATOM 620 O O . VAL A 1 82 ? 7.177 21.608 71.391 1.00 15.47 82 VAL A O 1
ATOM 624 N N . HIS A 1 83 ? 5.983 23.350 70.617 1.00 17.22 83 HIS A N 1
ATOM 625 C CA . HIS A 1 83 ? 5.545 23.721 71.949 1.00 16.66 83 HIS A CA 1
ATOM 626 C C . HIS A 1 83 ? 4.900 22.528 72.694 1.00 16.98 83 HIS A C 1
ATOM 627 O O . HIS A 1 83 ? 5.219 22.231 73.864 1.00 16.28 83 HIS A O 1
ATOM 634 N N . HIS A 1 84 ? 3.987 21.858 71.999 1.00 16.84 84 HIS A N 1
ATOM 635 C CA . HIS A 1 84 ? 3.229 20.734 72.542 1.00 17.67 84 HIS A CA 1
ATOM 636 C C . HIS A 1 84 ? 4.169 19.562 72.820 1.00 17.34 84 HIS A C 1
ATOM 637 O O . HIS A 1 84 ? 4.145 18.996 73.899 1.00 16.38 84 HIS A O 1
ATOM 644 N N . ARG A 1 85 ? 5.021 19.243 71.862 1.00 18.01 85 ARG A N 1
ATOM 645 C CA . ARG A 1 85 ? 5.963 18.131 72.009 1.00 20.05 85 ARG A CA 1
ATOM 646 C C . ARG A 1 85 ? 6.969 18.367 73.157 1.00 19.31 85 ARG A C 1
ATOM 647 O O . ARG A 1 85 ? 7.155 17.491 74.005 1.00 16.50 85 ARG A O 1
ATOM 655 N N . HIS A 1 86 ? 7.541 19.574 73.197 1.00 20.12 86 HIS A N 1
ATOM 656 C CA . HIS A 1 86 ? 8.440 20.022 74.274 1.00 22.03 86 HIS A CA 1
ATOM 657 C C . HIS A 1 86 ? 7.805 19.840 75.664 1.00 21.98 86 HIS A C 1
ATOM 658 O O . HIS A 1 86 ? 8.408 19.274 76.562 1.00 20.29 86 HIS A O 1
ATOM 665 N N . HIS A 1 87 ? 6.581 20.336 75.823 1.00 20.53 87 HIS A N 1
ATOM 666 C CA . HIS A 1 87 ? 5.812 20.192 77.057 1.00 22.30 87 HIS A CA 1
ATOM 667 C C . HIS A 1 87 ? 5.559 18.710 77.400 1.00 21.12 87 HIS A C 1
ATOM 668 O O . HIS A 1 87 ? 5.741 18.320 78.556 1.00 19.88 87 HIS A O 1
ATOM 675 N N . GLN A 1 88 ? 5.178 17.887 76.416 1.00 19.72 88 GLN A N 1
ATOM 676 C CA . GLN A 1 88 ? 5.007 16.422 76.655 1.00 20.62 88 GLN A CA 1
ATOM 677 C C . GLN A 1 88 ? 6.288 15.787 77.183 1.00 18.30 88 GLN A C 1
ATOM 678 O O . GLN A 1 88 ? 6.267 15.025 78.150 1.00 16.91 88 GLN A O 1
ATOM 684 N N . LEU A 1 89 ? 7.408 16.085 76.529 1.00 19.54 89 LEU A N 1
ATOM 685 C CA . LEU A 1 89 ? 8.678 15.521 76.934 1.00 19.27 89 LEU A CA 1
ATOM 686 C C . LEU A 1 89 ? 9.145 15.996 78.311 1.00 21.62 89 LEU A C 1
ATOM 687 O O . LEU A 1 89 ? 9.683 15.189 79.088 1.00 20.05 89 LEU A O 1
ATOM 692 N N . ASN A 1 90 ? 8.987 17.289 78.605 1.00 22.06 90 ASN A N 1
ATOM 693 C CA . ASN A 1 90 ? 9.301 17.782 79.958 1.00 24.01 90 ASN A CA 1
ATOM 694 C C . ASN A 1 90 ? 8.551 17.074 81.087 1.00 24.09 90 ASN A C 1
ATOM 695 O O . ASN A 1 90 ? 9.142 16.786 82.114 1.00 22.91 90 ASN A O 1
ATOM 700 N N . LYS A 1 91 ? 7.252 16.851 80.899 1.00 25.94 91 LYS A N 1
ATOM 701 C CA . LYS A 1 91 ? 6.419 16.191 81.915 1.00 29.00 91 LYS A CA 1
ATOM 702 C C . LYS A 1 91 ? 6.885 14.754 82.161 1.00 28.16 91 LYS A C 1
ATOM 703 O O . LYS A 1 91 ? 7.044 14.339 83.297 1.00 28.42 91 LYS A O 1
ATOM 709 N N . LEU A 1 92 ? 7.077 14.018 81.072 1.00 26.48 92 LEU A N 1
ATOM 710 C CA . LEU A 1 92 ? 7.566 12.644 81.119 1.00 25.73 92 LEU A CA 1
ATOM 711 C C . LEU A 1 92 ? 8.930 12.544 81.787 1.00 25.46 92 LEU A C 1
ATOM 712 O O . LEU A 1 92 ? 9.171 11.638 82.581 1.00 23.97 92 LEU A O 1
ATOM 717 N N . LEU A 1 93 ? 9.830 13.468 81.453 1.00 24.97 93 LEU A N 1
ATOM 718 C CA . LEU A 1 93 ? 11.175 13.484 82.061 1.00 27.23 93 LEU A CA 1
ATOM 719 C C . LEU A 1 93 ? 11.097 13.717 83.540 1.00 27.86 93 LEU A C 1
ATOM 720 O O . LEU A 1 93 ? 11.819 13.089 84.281 1.00 26.23 93 LEU A O 1
ATOM 725 N N . ALA A 1 94 ? 10.239 14.656 83.936 1.00 29.08 94 ALA A N 1
ATOM 726 C CA . ALA A 1 94 ? 9.931 14.930 85.348 1.00 31.74 94 ALA A CA 1
ATOM 727 C C . ALA A 1 94 ? 9.430 13.692 86.100 1.00 31.29 94 ALA A C 1
ATOM 728 O O . ALA A 1 94 ? 9.922 13.390 87.185 1.00 33.95 94 ALA A O 1
ATOM 730 N N . GLN A 1 95 ? 8.473 12.989 85.503 1.00 30.53 95 GLN A N 1
ATOM 731 C CA . GLN A 1 95 ? 7.950 11.733 86.042 1.00 32.40 95 GLN A CA 1
ATOM 732 C C . GLN A 1 95 ? 9.055 10.681 86.187 1.00 32.72 95 GLN A C 1
ATOM 733 O O . GLN A 1 95 ? 9.199 10.076 87.251 1.00 34.68 95 GLN A O 1
ATOM 739 N N . LEU A 1 96 ? 9.834 10.493 85.122 1.00 30.16 96 LEU A N 1
ATOM 740 C CA . LEU A 1 96 ? 11.032 9.651 85.160 1.00 30.34 96 LEU A CA 1
ATOM 741 C C . LEU A 1 96 ? 12.002 10.062 86.263 1.00 35.18 96 LEU A C 1
ATOM 742 O O . LEU A 1 96 ? 12.409 9.220 87.083 1.00 35.45 96 LEU A O 1
ATOM 747 N N . ASP A 1 97 ? 12.348 11.352 86.280 1.00 39.00 97 ASP A N 1
ATOM 748 C CA . ASP A 1 97 ? 13.276 11.951 87.264 1.00 42.76 97 ASP A CA 1
ATOM 749 C C . ASP A 1 97 ? 12.810 11.672 88.686 1.00 44.52 97 ASP A C 1
ATOM 750 O O . ASP A 1 97 ? 13.596 11.251 89.543 1.00 48.26 97 ASP A O 1
ATOM 755 N N . ASN A 1 98 ? 11.529 11.930 88.920 1.00 45.93 98 ASN A N 1
ATOM 756 C CA . ASN A 1 98 ? 10.902 11.649 90.202 1.00 51.38 98 ASN A CA 1
ATOM 757 C C . ASN A 1 98 ? 11.069 10.185 90.598 1.00 52.23 98 ASN A C 1
ATOM 758 O O . ASN A 1 98 ? 11.430 9.885 91.725 1.00 53.39 98 ASN A O 1
ATOM 763 N N . LEU A 1 99 ? 10.813 9.289 89.654 1.00 50.06 99 LEU A N 1
ATOM 764 C CA . LEU A 1 99 ? 10.832 7.861 89.925 1.00 51.60 99 LEU A CA 1
ATOM 765 C C . LEU A 1 99 ? 12.237 7.340 90.214 1.00 53.13 99 LEU A C 1
ATOM 766 O O . LEU A 1 99 ? 12.397 6.380 90.962 1.00 56.76 99 LEU A O 1
ATOM 771 N N . VAL A 1 100 ? 13.242 7.974 89.616 1.00 55.14 100 VAL A N 1
ATOM 772 C CA . VAL A 1 100 ? 14.640 7.651 89.880 1.00 56.32 100 VAL A CA 1
ATOM 773 C C . VAL A 1 100 ? 15.064 8.035 91.310 1.00 60.12 100 VAL A C 1
ATOM 774 O O . VAL A 1 100 ? 15.657 7.203 91.995 1.00 57.24 100 VAL A O 1
ATOM 778 N N . HIS A 1 101 ? 14.735 9.261 91.743 1.00 65.63 101 HIS A N 1
ATOM 779 C CA . HIS A 1 101 ? 15.264 9.902 92.986 1.00 71.31 101 HIS A CA 1
ATOM 780 C C . HIS A 1 101 ? 16.259 9.089 93.842 1.00 75.11 101 HIS A C 1
ATOM 781 O O . HIS A 1 101 ? 17.369 9.540 94.147 1.00 74.56 101 HIS A O 1
ATOM 788 N N . GLY B 1 3 ? 3.286 -0.213 87.662 1.00 40.55 3 GLY B N 1
ATOM 789 C CA . GLY B 1 3 ? 2.297 0.596 86.882 1.00 39.32 3 GLY B CA 1
ATOM 790 C C . GLY B 1 3 ? 2.835 1.886 86.275 1.00 38.22 3 GLY B C 1
ATOM 791 O O . GLY B 1 3 ? 2.557 2.191 85.109 1.00 34.97 3 GLY B O 1
ATOM 792 N N . THR B 1 4 ? 3.589 2.648 87.070 1.00 36.74 4 THR B N 1
ATOM 793 C CA . THR B 1 4 ? 4.134 3.941 86.643 1.00 35.97 4 THR B CA 1
ATOM 794 C C . THR B 1 4 ? 5.059 3.783 85.448 1.00 34.00 4 THR B C 1
ATOM 795 O O . THR B 1 4 ? 4.959 4.507 84.455 1.00 30.06 4 THR B O 1
ATOM 799 N N . LEU B 1 5 ? 5.932 2.798 85.568 1.00 34.70 5 LEU B N 1
ATOM 800 C CA . LEU B 1 5 ? 6.880 2.413 84.533 1.00 35.71 5 LEU B CA 1
ATOM 801 C C . LEU B 1 5 ? 6.171 2.105 83.214 1.00 30.18 5 LEU B C 1
ATOM 802 O O . LEU B 1 5 ? 6.584 2.577 82.157 1.00 25.62 5 LEU B O 1
ATOM 807 N N . ASN B 1 6 ? 5.085 1.349 83.292 1.00 29.59 6 ASN B N 1
ATOM 808 C CA . ASN B 1 6 ? 4.236 1.072 82.128 1.00 28.95 6 ASN B CA 1
ATOM 809 C C . ASN B 1 6 ? 3.632 2.355 81.551 1.00 27.70 6 ASN B C 1
ATOM 810 O O . ASN B 1 6 ? 3.582 2.493 80.337 1.00 24.64 6 ASN B O 1
ATOM 815 N N . GLN B 1 7 ? 3.203 3.289 82.416 1.00 28.42 7 GLN B N 1
ATOM 816 C CA . GLN B 1 7 ? 2.662 4.583 81.968 1.00 28.45 7 GLN B CA 1
ATOM 817 C C . GLN B 1 7 ? 3.756 5.402 81.273 1.00 25.02 7 GLN B C 1
ATOM 818 O O . GLN B 1 7 ? 3.490 6.027 80.256 1.00 21.24 7 GLN B O 1
ATOM 824 N N . LEU B 1 8 ? 4.991 5.352 81.782 1.00 23.72 8 LEU B N 1
ATOM 825 C CA . LEU B 1 8 ? 6.111 6.021 81.095 1.00 23.76 8 LEU B CA 1
ATOM 826 C C . LEU B 1 8 ? 6.366 5.396 79.723 1.00 20.63 8 LEU B C 1
ATOM 827 O O . LEU B 1 8 ? 6.425 6.101 78.710 1.00 18.73 8 LEU B O 1
ATOM 832 N N . PHE B 1 9 ? 6.467 4.079 79.679 1.00 20.92 9 PHE B N 1
ATOM 833 C CA . PHE B 1 9 ? 6.669 3.402 78.387 1.00 21.38 9 PHE B CA 1
ATOM 834 C C . PHE B 1 9 ? 5.593 3.800 77.351 1.00 21.67 9 PHE B C 1
ATOM 835 O O . PHE B 1 9 ? 5.916 4.225 76.231 1.00 19.93 9 PHE B O 1
ATOM 843 N N . HIS B 1 10 ? 4.327 3.674 77.757 1.00 21.04 10 HIS B N 1
ATOM 844 C CA . HIS B 1 10 ? 3.178 3.990 76.924 1.00 21.64 10 HIS B CA 1
ATOM 845 C C . HIS B 1 10 ? 3.235 5.425 76.397 1.00 19.43 10 HIS B C 1
ATOM 846 O O . HIS B 1 10 ? 3.053 5.620 75.191 1.00 16.95 10 HIS B O 1
ATOM 853 N N . ASN B 1 11 ? 3.468 6.393 77.295 1.00 18.10 11 ASN B N 1
ATOM 854 C CA . ASN B 1 11 ? 3.516 7.811 76.949 1.00 19.32 11 ASN B CA 1
ATOM 855 C C . ASN B 1 11 ? 4.688 8.082 75.977 1.00 19.13 11 ASN B C 1
ATOM 856 O O . ASN B 1 11 ? 4.532 8.693 74.890 1.00 15.83 11 ASN B O 1
ATOM 861 N N . LEU B 1 12 ? 5.861 7.572 76.345 1.00 19.95 12 LEU B N 1
ATOM 862 C CA . LEU B 1 12 ? 7.033 7.793 75.532 1.00 19.52 12 LEU B CA 1
ATOM 863 C C . LEU B 1 12 ? 6.807 7.128 74.183 1.00 18.18 12 LEU B C 1
ATOM 864 O O . LEU B 1 12 ? 7.133 7.703 73.151 1.00 17.02 12 LEU B O 1
ATOM 869 N N . ASN B 1 13 ? 6.193 5.949 74.176 1.00 17.51 13 ASN B N 1
ATOM 870 C CA . ASN B 1 13 ? 5.931 5.278 72.907 1.00 18.38 13 ASN B CA 1
ATOM 871 C C . ASN B 1 13 ? 5.118 6.154 71.950 1.00 18.18 13 ASN B C 1
ATOM 872 O O . ASN B 1 13 ? 5.440 6.272 70.767 1.00 17.93 13 ASN B O 1
ATOM 877 N N . GLU B 1 14 ? 4.086 6.804 72.475 1.00 16.83 14 GLU B N 1
ATOM 878 C CA . GLU B 1 14 ? 3.275 7.735 71.655 1.00 16.79 14 GLU B CA 1
ATOM 879 C C . GLU B 1 14 ? 4.071 8.947 71.156 1.00 16.30 14 GLU B C 1
ATOM 880 O O . GLU B 1 14 ? 3.961 9.327 69.994 1.00 14.93 14 GLU B O 1
ATOM 886 N N . ILE B 1 15 ? 4.860 9.535 72.048 1.00 16.16 15 ILE B N 1
ATOM 887 C CA . ILE B 1 15 ? 5.678 10.680 71.705 1.00 16.50 15 ILE B CA 1
ATOM 888 C C . ILE B 1 15 ? 6.688 10.328 70.602 1.00 16.30 15 ILE B C 1
ATOM 889 O O . ILE B 1 15 ? 6.827 11.070 69.631 1.00 15.73 15 ILE B O 1
ATOM 894 N N . VAL B 1 16 ? 7.331 9.175 70.732 1.00 15.65 16 VAL B N 1
ATOM 895 C CA . VAL B 1 16 ? 8.296 8.716 69.740 1.00 15.51 16 VAL B CA 1
ATOM 896 C C . VAL B 1 16 ? 7.617 8.547 68.383 1.00 15.96 16 VAL B C 1
ATOM 897 O O . VAL B 1 16 ? 8.107 9.061 67.368 1.00 14.90 16 VAL B O 1
ATOM 901 N N . GLU B 1 17 ? 6.496 7.819 68.360 1.00 15.75 17 GLU B N 1
ATOM 902 C CA . GLU B 1 17 ? 5.696 7.699 67.132 1.00 16.14 17 GLU B CA 1
ATOM 903 C C . GLU B 1 17 ? 5.301 9.065 66.499 1.00 15.05 17 GLU B C 1
ATOM 904 O O . GLU B 1 17 ? 5.419 9.284 65.272 1.00 13.25 17 GLU B O 1
ATOM 910 N N . ASP B 1 18 ? 4.809 9.959 67.343 1.00 15.39 18 ASP B N 1
ATOM 911 C CA . ASP B 1 18 ? 4.465 11.318 66.929 1.00 16.24 18 ASP B CA 1
ATOM 912 C C . ASP B 1 18 ? 5.673 12.053 66.348 1.00 16.61 18 ASP B C 1
ATOM 913 O O . ASP B 1 18 ? 5.523 12.757 65.374 1.00 14.62 18 ASP B O 1
ATOM 918 N N . LEU B 1 19 ? 6.863 11.859 66.916 1.00 18.54 19 LEU B N 1
ATOM 919 C CA . LEU B 1 19 ? 8.083 12.520 66.383 1.00 20.47 19 LEU B CA 1
ATOM 920 C C . LEU B 1 19 ? 8.426 12.044 64.995 1.00 22.62 19 LEU B C 1
ATOM 921 O O . LEU B 1 19 ? 8.790 12.849 64.130 1.00 23.95 19 LEU B O 1
ATOM 926 N N . ASN B 1 20 ? 8.338 10.735 64.792 1.00 25.88 20 ASN B N 1
ATOM 927 C CA . ASN B 1 20 ? 8.679 10.143 63.505 1.00 28.23 20 ASN B CA 1
ATOM 928 C C . ASN B 1 20 ? 7.619 10.477 62.444 1.00 27.07 20 ASN B C 1
ATOM 929 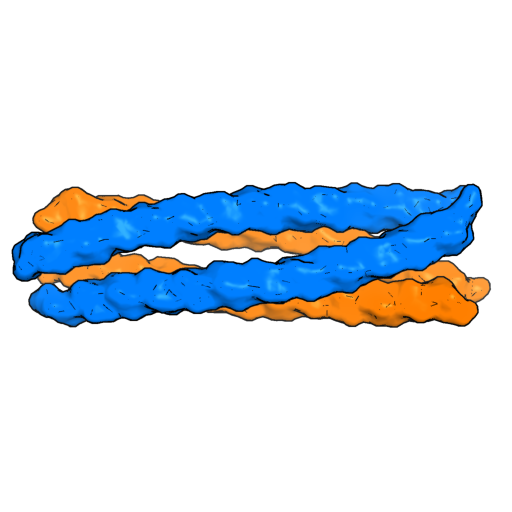O O . ASN B 1 20 ? 7.985 10.797 61.330 1.00 26.47 20 ASN B O 1
ATOM 934 N N . LYS B 1 21 ? 6.330 10.456 62.797 1.00 27.56 21 LYS B N 1
ATOM 935 C CA . LYS B 1 21 ? 5.259 10.862 61.859 1.00 29.35 21 LYS B CA 1
ATOM 936 C C . LYS B 1 21 ? 5.333 12.323 61.452 1.00 27.15 21 LYS B C 1
ATOM 937 O O . LYS B 1 21 ? 5.084 12.657 60.288 1.00 23.80 21 LYS B O 1
ATOM 943 N N . ASN B 1 22 ? 5.663 13.201 62.390 1.00 26.21 22 ASN B N 1
ATOM 944 C CA . ASN B 1 22 ? 5.799 14.602 62.045 1.00 26.71 22 ASN B CA 1
ATOM 945 C C . ASN B 1 22 ? 6.985 14.822 61.103 1.00 23.40 22 ASN B C 1
ATOM 946 O O . ASN B 1 22 ? 6.893 15.626 60.196 1.00 21.44 22 ASN B O 1
ATOM 951 N N . TRP B 1 23 ? 8.098 14.118 61.297 1.00 23.65 23 TRP B N 1
ATOM 952 C CA . TRP B 1 23 ? 9.214 14.250 60.343 1.00 21.57 23 TRP B CA 1
ATOM 953 C C . TRP B 1 23 ? 8.825 13.696 58.966 1.00 20.77 23 TRP B C 1
ATOM 954 O O . TRP B 1 23 ? 9.069 14.346 57.974 1.00 19.96 23 TRP B O 1
ATOM 965 N N . HIS B 1 24 ? 8.162 12.545 58.909 1.00 20.72 24 HIS B N 1
ATOM 966 C CA . HIS B 1 24 ? 7.622 12.049 57.619 1.00 22.16 24 HIS B CA 1
ATOM 967 C C . HIS B 1 24 ? 6.821 13.152 56.898 1.00 22.70 24 HIS B C 1
ATOM 968 O O . HIS B 1 24 ? 6.975 13.383 55.690 1.00 23.00 24 HIS B O 1
ATOM 975 N N . ARG B 1 25 ? 5.967 13.826 57.656 1.00 22.91 25 ARG B N 1
ATOM 976 C CA . ARG B 1 25 ? 5.150 14.926 57.129 1.00 24.52 25 ARG B CA 1
ATOM 977 C C . ARG B 1 25 ? 5.921 16.132 56.685 1.00 23.46 25 ARG B C 1
ATOM 978 O O . ARG B 1 25 ? 5.660 16.698 55.626 1.00 22.57 25 ARG B O 1
ATOM 986 N N . GLU B 1 26 ? 6.812 16.576 57.557 1.00 23.33 26 GLU B N 1
ATOM 987 C CA . GLU B 1 26 ? 7.613 17.750 57.280 1.00 24.50 26 GLU B CA 1
ATOM 988 C C . GLU B 1 26 ? 8.543 17.486 56.090 1.00 23.69 26 GLU B C 1
ATOM 989 O O . GLU B 1 26 ? 8.670 18.352 55.229 1.00 21.44 26 GLU B O 1
ATOM 995 N N A ARG B 1 27 ? 9.167 16.303 56.049 0.50 23.70 27 ARG B N 1
ATOM 996 N N B ARG B 1 27 ? 9.166 16.305 56.049 0.50 23.01 27 ARG B N 1
ATOM 997 C CA A ARG B 1 27 ? 10.052 15.932 54.943 0.50 24.63 27 ARG B CA 1
ATOM 998 C CA B ARG B 1 27 ? 10.051 15.932 54.947 0.50 23.39 27 ARG B CA 1
ATOM 999 C C A ARG B 1 27 ? 9.352 16.059 53.588 0.50 25.80 27 ARG B C 1
ATOM 1000 C C B ARG B 1 27 ? 9.355 16.053 53.589 0.50 25.05 27 ARG B C 1
ATOM 1001 O O A ARG B 1 27 ? 9.880 16.687 52.678 0.50 25.61 27 ARG B O 1
ATOM 1002 O O B ARG B 1 27 ? 9.888 16.673 52.677 0.50 24.92 27 ARG B O 1
ATOM 1017 N N . ARG B 1 28 ? 8.158 15.475 53.480 1.00 27.52 28 ARG B N 1
ATOM 1018 C CA . ARG B 1 28 ? 7.308 15.610 52.284 1.00 30.92 28 ARG B CA 1
ATOM 1019 C C . ARG B 1 28 ? 7.020 17.040 51.914 1.00 28.84 28 ARG B C 1
ATOM 1020 O O . ARG B 1 28 ? 7.176 17.424 50.763 1.00 29.68 28 ARG B O 1
ATOM 1028 N N . THR B 1 29 ? 6.575 17.802 52.908 1.00 27.45 29 THR B N 1
ATOM 1029 C CA . THR B 1 29 ? 6.196 19.179 52.737 1.00 28.09 29 THR B CA 1
ATOM 1030 C C . THR B 1 29 ? 7.363 19.990 52.214 1.00 28.53 29 THR B C 1
ATOM 1031 O O . THR B 1 29 ? 7.191 20.750 51.276 1.00 28.21 29 THR B O 1
ATOM 1035 N N . LEU B 1 30 ? 8.538 19.808 52.820 1.00 28.14 30 LEU B N 1
ATOM 1036 C CA . LEU B 1 30 ? 9.747 20.533 52.417 1.00 29.10 30 LEU B CA 1
ATOM 1037 C C . LEU B 1 30 ? 10.335 20.045 51.092 1.00 30.24 30 LEU B C 1
ATOM 1038 O O . LEU B 1 30 ? 10.896 20.854 50.345 1.00 28.95 30 LEU B O 1
ATOM 1043 N N . HIS B 1 31 ? 10.216 18.748 50.793 1.00 29.24 31 HIS B N 1
ATOM 1044 C CA . HIS B 1 31 ? 10.569 18.253 49.454 1.00 33.04 31 HIS B CA 1
ATOM 1045 C C . HIS B 1 31 ? 9.720 18.828 48.328 1.00 32.59 31 HIS B C 1
ATOM 1046 O O . HIS B 1 31 ? 10.267 19.123 47.276 1.00 31.65 31 HIS B O 1
ATOM 1053 N N . ASP B 1 32 ? 8.404 18.934 48.530 1.00 33.41 32 ASP B N 1
ATOM 1054 C CA . ASP B 1 32 ? 7.527 19.573 47.527 1.00 36.34 32 ASP B CA 1
ATOM 1055 C C . ASP B 1 32 ? 7.918 21.020 47.356 1.00 38.66 32 ASP B C 1
ATOM 1056 O O . ASP B 1 32 ? 7.987 21.535 46.238 1.00 41.02 32 ASP B O 1
ATOM 1061 N N . PHE B 1 33 ? 8.154 21.664 48.496 1.00 38.13 33 PHE B N 1
ATOM 1062 C CA . PHE B 1 33 ? 8.698 22.995 48.533 1.00 39.53 33 PHE B CA 1
ATOM 1063 C C . PHE B 1 33 ? 9.980 23.096 47.702 1.00 36.85 33 PHE B C 1
ATOM 1064 O O . PHE B 1 33 ? 10.104 23.986 46.866 1.00 35.73 33 PHE B O 1
ATOM 1072 N N . ALA B 1 34 ? 10.913 22.171 47.924 1.00 35.90 34 ALA B N 1
ATOM 1073 C CA . ALA B 1 34 ? 12.158 22.113 47.158 1.00 36.06 34 ALA B CA 1
ATOM 1074 C C . ALA B 1 34 ? 11.857 21.967 45.681 1.00 37.14 34 ALA B C 1
ATOM 1075 O O . ALA B 1 34 ? 12.279 22.792 44.870 1.00 38.38 34 ALA B O 1
ATOM 1077 N N . ASP B 1 35 ? 11.075 20.948 45.349 1.00 38.46 35 ASP B N 1
ATOM 1078 C CA . ASP B 1 35 ? 10.700 20.688 43.956 1.00 41.37 35 ASP B CA 1
ATOM 1079 C C . ASP B 1 35 ? 10.033 21.874 43.255 1.00 40.51 35 ASP B C 1
ATOM 1080 O O . ASP B 1 35 ? 10.298 22.096 42.086 1.00 42.24 35 ASP B O 1
ATOM 1085 N N . GLU B 1 36 ? 9.207 22.647 43.959 1.00 44.00 36 GLU B N 1
ATOM 1086 C CA . GLU B 1 36 ? 8.622 23.875 43.370 1.00 43.46 36 GLU B CA 1
ATOM 1087 C C . GLU B 1 36 ? 9.631 25.006 43.136 1.00 43.31 36 GLU B C 1
ATOM 1088 O O . GLU B 1 36 ? 9.512 25.732 42.152 1.00 42.37 36 GLU B O 1
ATOM 1094 N N . LEU B 1 37 ? 10.624 25.147 44.015 1.00 43.11 37 LEU B N 1
ATOM 1095 C CA . LEU B 1 37 ? 11.777 25.993 43.712 1.00 43.57 37 LEU B CA 1
ATOM 1096 C C . LEU B 1 37 ? 12.447 25.539 42.418 1.00 44.39 37 LEU B C 1
ATOM 1097 O O . LEU B 1 37 ? 12.735 26.357 41.540 1.00 38.70 37 LEU B O 1
ATOM 1102 N N . HIS B 1 38 ? 12.649 24.226 42.313 1.00 50.10 38 HIS B N 1
ATOM 1103 C CA . HIS B 1 38 ? 13.334 23.607 41.172 1.00 55.18 38 HIS B CA 1
ATOM 1104 C C . HIS B 1 38 ? 12.597 23.871 39.865 1.00 54.87 38 HIS B C 1
ATOM 1105 O O . HIS B 1 38 ? 13.223 24.160 38.851 1.00 59.06 38 HIS B O 1
ATOM 1112 N N . GLN B 1 39 ? 11.271 23.785 39.898 1.00 54.90 39 GLN B N 1
ATOM 1113 C CA . GLN B 1 39 ? 10.460 24.111 38.737 1.00 54.38 39 GLN B CA 1
ATOM 1114 C C . GLN B 1 39 ? 10.767 25.552 38.377 1.00 58.09 39 GLN B C 1
ATOM 1115 O O . GLN B 1 39 ? 11.229 25.836 37.276 1.00 62.12 39 GLN B O 1
ATOM 1121 N N . LEU B 1 40 ? 10.573 26.433 39.356 1.00 59.07 40 LEU B N 1
ATOM 1122 C CA . LEU B 1 40 ? 10.730 27.886 39.217 1.00 59.56 40 LEU B CA 1
ATOM 1123 C C . LEU B 1 40 ? 12.046 28.317 38.573 1.00 56.33 40 LEU B C 1
ATOM 1124 O O . LEU B 1 40 ? 12.068 29.272 37.797 1.00 54.71 40 LEU B O 1
ATOM 1129 N N . VAL B 1 41 ? 13.123 27.610 38.911 1.00 54.14 41 VAL B N 1
ATOM 1130 C CA . VAL B 1 41 ? 14.445 27.800 38.299 1.00 59.58 41 VAL B CA 1
ATOM 1131 C C . VAL B 1 41 ? 14.398 27.628 36.771 1.00 62.78 41 VAL B C 1
ATOM 1132 O O . VAL B 1 41 ? 15.009 28.406 36.030 1.00 60.20 41 VAL B O 1
ATOM 1136 N N . LYS B 1 42 ? 13.668 26.611 36.318 1.00 66.93 42 LYS B N 1
ATOM 1137 C CA . LYS B 1 42 ? 13.516 26.327 34.890 1.00 69.84 42 LYS B CA 1
ATOM 1138 C C . LYS B 1 42 ? 12.564 27.324 34.225 1.00 71.82 42 LYS B C 1
ATOM 1139 O O . LYS B 1 42 ? 12.823 27.753 33.104 1.00 76.80 42 LYS B O 1
ATOM 1145 N N . HIS B 1 43 ? 11.473 27.685 34.904 1.00 71.58 43 HIS B N 1
ATOM 1146 C CA . HIS B 1 43 ? 10.531 28.691 34.386 1.00 74.43 43 HIS B CA 1
ATOM 1147 C C . HIS B 1 43 ? 11.201 30.058 34.210 1.00 76.37 43 HIS B C 1
ATOM 1148 O O . HIS B 1 43 ? 10.884 30.783 33.266 1.00 75.27 43 HIS B O 1
ATOM 1155 N N . VAL B 1 44 ? 12.111 30.405 35.123 1.00 76.27 44 VAL B N 1
ATOM 1156 C CA . VAL B 1 44 ? 12.914 31.625 34.999 1.00 79.00 44 VAL B CA 1
ATOM 1157 C C . VAL B 1 44 ? 13.862 31.506 33.803 1.00 82.70 44 VAL B C 1
ATOM 1158 O O . VAL B 1 44 ? 13.747 32.280 32.847 1.00 84.30 44 VAL B O 1
ATOM 1162 N N . HIS B 1 45 ? 14.773 30.531 33.859 1.00 84.04 45 HIS B N 1
ATOM 1163 C CA . HIS B 1 45 ? 15.799 30.340 32.815 1.00 89.19 45 HIS B CA 1
ATOM 1164 C C . HIS B 1 45 ? 15.202 30.311 31.400 1.00 87.79 45 HIS B C 1
ATOM 1165 O O . HIS B 1 45 ? 15.746 30.942 30.490 1.00 88.30 45 HIS B O 1
ATOM 1172 N N . HIS B 1 46 ? 14.083 29.599 31.235 1.00 84.35 46 HIS B N 1
ATOM 1173 C CA . HIS B 1 46 ? 13.309 29.630 29.989 1.00 83.08 46 HIS B CA 1
ATOM 1174 C C . HIS B 1 46 ? 12.897 31.074 29.709 1.00 78.59 46 HIS B C 1
ATOM 1175 O O . HIS B 1 46 ? 12.118 31.348 28.806 1.00 75.03 46 HIS B O 1
ATOM 1182 N N . LEU B 1 57 ? 17.529 39.420 35.055 1.00 65.66 57 LEU B N 1
ATOM 1183 C CA . LEU B 1 57 ? 17.013 38.279 35.803 1.00 64.28 57 LEU B CA 1
ATOM 1184 C C . LEU B 1 57 ? 18.117 37.294 36.204 1.00 65.78 57 LEU B C 1
ATOM 1185 O O . LEU B 1 57 ? 17.844 36.104 36.419 1.00 64.79 57 LEU B O 1
ATOM 1190 N N . GLN B 1 58 ? 19.350 37.790 36.322 1.00 65.44 58 GLN B N 1
ATOM 1191 C CA . GLN B 1 58 ? 20.517 36.927 36.533 1.00 67.50 58 GLN B CA 1
ATOM 1192 C C . GLN B 1 58 ? 20.776 36.740 38.024 1.00 67.42 58 GLN B C 1
ATOM 1193 O O . GLN B 1 58 ? 21.039 35.621 38.466 1.00 67.11 58 GLN B O 1
ATOM 1199 N N . ASP B 1 59 ? 20.709 37.838 38.782 1.00 65.96 59 ASP B N 1
ATOM 1200 C CA . ASP B 1 59 ? 20.538 37.781 40.243 1.00 66.36 59 ASP B CA 1
ATOM 1201 C C . ASP B 1 59 ? 19.479 36.735 40.658 1.00 59.60 59 ASP B C 1
ATOM 1202 O O . ASP B 1 59 ? 19.747 35.867 41.487 1.00 58.41 59 ASP B O 1
ATOM 1207 N N . ILE B 1 60 ? 18.300 36.828 40.043 1.00 56.09 60 ILE B N 1
ATOM 1208 C CA . ILE B 1 60 ? 17.113 36.033 40.409 1.00 57.05 60 ILE B CA 1
ATOM 1209 C C . ILE B 1 60 ? 17.282 34.524 40.245 1.00 57.32 60 ILE B C 1
ATOM 1210 O O . ILE B 1 60 ? 17.166 33.785 41.225 1.00 58.74 60 ILE B O 1
ATOM 1215 N N . VAL B 1 61 ? 17.534 34.072 39.019 1.00 57.83 61 VAL B N 1
ATOM 1216 C CA . VAL B 1 61 ? 17.787 32.645 38.763 1.00 55.24 61 VAL B CA 1
ATOM 1217 C C . VAL B 1 61 ? 18.834 32.055 39.732 1.00 53.33 61 VAL B C 1
ATOM 1218 O O . VAL B 1 61 ? 18.647 30.938 40.226 1.00 52.68 61 VAL B O 1
ATOM 1222 N N . ASN B 1 62 ? 19.896 32.816 40.023 1.00 49.83 62 ASN B N 1
ATOM 1223 C CA . ASN B 1 62 ? 20.958 32.375 40.941 1.00 47.39 62 ASN B CA 1
ATOM 1224 C C . ASN B 1 62 ? 20.483 32.284 42.380 1.00 46.09 62 ASN B C 1
ATOM 1225 O O . ASN B 1 62 ? 20.938 31.420 43.128 1.00 45.14 62 ASN B O 1
ATOM 1230 N N . GLN B 1 63 ? 19.600 33.199 42.773 1.00 45.68 63 GLN B N 1
ATOM 1231 C CA . GLN B 1 63 ? 19.040 33.196 44.121 1.00 45.57 63 GLN B CA 1
ATOM 1232 C C . GLN B 1 63 ? 18.162 31.973 44.338 1.00 41.04 63 GLN B C 1
ATOM 1233 O O . GLN B 1 63 ? 18.234 31.353 45.393 1.00 40.35 63 GLN B O 1
ATOM 1239 N N . LEU B 1 64 ? 17.345 31.637 43.342 1.00 38.96 64 LEU B N 1
ATOM 1240 C CA . LEU B 1 64 ? 16.503 30.441 43.400 1.00 39.19 64 LEU B CA 1
ATOM 1241 C C . LEU B 1 64 ? 17.316 29.165 43.588 1.00 37.74 64 LEU B C 1
ATOM 1242 O O . LEU B 1 64 ? 16.974 28.333 44.420 1.00 40.17 64 LEU B O 1
ATOM 1247 N N . ASP B 1 65 ? 18.389 29.024 42.818 1.00 39.40 65 ASP B N 1
ATOM 1248 C CA . ASP B 1 65 ? 19.339 27.919 42.969 1.00 38.29 65 ASP B CA 1
ATOM 1249 C C . ASP B 1 65 ? 19.875 27.797 44.385 1.00 34.83 65 ASP B C 1
ATOM 1250 O O . ASP B 1 65 ? 19.852 26.726 44.979 1.00 31.86 65 ASP B O 1
ATOM 1255 N N . LYS B 1 66 ? 20.387 28.905 44.895 1.00 32.87 66 LYS B N 1
ATOM 1256 C CA . LYS B 1 66 ? 20.917 28.971 46.251 1.00 32.84 66 LYS B CA 1
ATOM 1257 C C . LYS B 1 66 ? 19.886 28.488 47.270 1.00 31.01 66 LYS B C 1
ATOM 1258 O O . LYS B 1 66 ? 20.182 27.628 48.106 1.00 31.08 66 LYS B O 1
ATOM 1264 N N . LEU B 1 67 ? 18.683 29.047 47.181 1.00 29.65 67 LEU B N 1
ATOM 1265 C CA . LEU B 1 67 ? 17.606 28.661 48.079 1.00 30.30 67 LEU B CA 1
ATOM 1266 C C . LEU B 1 67 ? 17.315 27.183 47.920 1.00 28.34 67 LEU B C 1
ATOM 1267 O O . LEU B 1 67 ? 17.240 26.455 48.915 1.00 27.08 67 LEU B O 1
ATOM 1272 N N . PHE B 1 68 ? 17.185 26.722 46.677 1.00 27.43 68 PHE B N 1
ATOM 1273 C CA . PHE B 1 68 ? 16.987 25.295 46.458 1.00 27.99 68 PHE B CA 1
ATOM 1274 C C . PHE B 1 68 ? 18.076 24.507 47.185 1.00 26.80 68 PHE B C 1
ATOM 1275 O O . PHE B 1 68 ? 17.783 23.548 47.893 1.00 26.04 68 PHE B O 1
ATOM 1283 N N . ARG B 1 69 ? 19.327 24.922 47.018 1.00 26.59 69 ARG B N 1
ATOM 1284 C CA . ARG B 1 69 ? 20.459 24.220 47.628 1.00 27.68 69 ARG B CA 1
ATOM 1285 C C . ARG B 1 69 ? 20.489 24.305 49.165 1.00 24.72 69 ARG B C 1
ATOM 1286 O O . ARG B 1 69 ? 20.835 23.323 49.814 1.00 21.44 69 ARG B O 1
ATOM 1294 N N . ASP B 1 70 ? 20.101 25.449 49.737 1.00 24.23 70 ASP B N 1
ATOM 1295 C CA . ASP B 1 70 ? 19.982 25.588 51.209 1.00 24.45 70 ASP B CA 1
ATOM 1296 C C . ASP B 1 70 ? 18.993 24.593 51.800 1.00 24.35 70 ASP B C 1
ATOM 1297 O O . ASP B 1 70 ? 19.264 23.880 52.790 1.00 25.20 70 ASP B O 1
ATOM 1302 N N . LEU B 1 71 ? 17.834 24.551 51.179 1.00 24.10 71 LEU B N 1
ATOM 1303 C CA . LEU B 1 71 ? 16.779 23.667 51.617 1.00 23.16 71 LEU B CA 1
ATOM 1304 C C . LEU B 1 71 ? 17.141 22.187 51.443 1.00 23.38 71 LEU B C 1
ATOM 1305 O O . LEU B 1 71 ? 16.848 21.355 52.315 1.00 23.08 71 LEU B O 1
ATOM 1310 N N . ASP B 1 72 ? 17.804 21.863 50.338 1.00 23.77 72 ASP B N 1
ATOM 1311 C CA . ASP B 1 72 ? 18.273 20.499 50.110 1.00 26.55 72 ASP B CA 1
ATOM 1312 C C . ASP B 1 72 ? 19.275 20.077 51.195 1.00 25.55 72 ASP B C 1
ATOM 1313 O O . ASP B 1 72 ? 19.174 18.977 51.753 1.00 25.56 72 ASP B O 1
ATOM 1318 N N . ASN B 1 73 ? 20.214 20.979 51.494 1.00 26.32 73 ASN B N 1
ATOM 1319 C CA . ASN B 1 73 ? 21.239 20.775 52.539 1.00 25.15 73 ASN B CA 1
ATOM 1320 C C . ASN B 1 73 ? 20.577 20.450 53.872 1.00 23.86 73 ASN B C 1
ATOM 1321 O O . ASN B 1 73 ? 20.841 19.433 54.500 1.00 22.49 73 ASN B O 1
ATOM 1326 N N . HIS B 1 74 ? 19.659 21.319 54.246 1.00 24.42 74 HIS B N 1
ATOM 1327 C CA . HIS B 1 74 ? 18.879 21.174 55.433 1.00 23.23 74 HIS B CA 1
ATOM 1328 C C . HIS B 1 74 ? 18.150 19.836 55.535 1.00 23.55 74 HIS B C 1
ATOM 1329 O O . HIS B 1 74 ? 18.162 19.222 56.590 1.00 22.39 74 HIS B O 1
ATOM 1336 N N . LEU B 1 75 ? 17.508 19.402 54.446 1.00 25.87 75 LEU B N 1
ATOM 1337 C CA . LEU B 1 75 ? 16.738 18.150 54.449 1.00 26.90 75 LEU B CA 1
ATOM 1338 C C . LEU B 1 75 ? 17.636 16.926 54.624 1.00 27.99 75 LEU B C 1
ATOM 1339 O O . LEU B 1 75 ? 17.321 16.041 55.416 1.00 27.39 75 LEU B O 1
ATOM 1344 N N . GLN B 1 76 ? 18.740 16.897 53.884 1.00 29.49 76 GLN B N 1
ATOM 1345 C CA . GLN B 1 76 ? 19.782 15.867 54.036 1.00 30.58 76 GLN B CA 1
ATOM 1346 C C . GLN B 1 76 ? 20.318 15.842 55.464 1.00 27.46 76 GLN B C 1
ATOM 1347 O O . GLN B 1 76 ? 20.387 14.793 56.098 1.00 25.67 76 GLN B O 1
ATOM 1353 N N . ARG B 1 77 ? 20.654 17.018 55.982 1.00 24.63 77 ARG B N 1
ATOM 1354 C CA . ARG B 1 77 ? 21.199 17.102 57.338 1.00 23.68 77 ARG B CA 1
ATOM 1355 C C . ARG B 1 77 ? 20.173 16.739 58.396 1.00 21.56 77 ARG B C 1
ATOM 1356 O O . ARG B 1 77 ? 20.504 16.025 59.338 1.00 22.16 77 ARG B O 1
ATOM 1364 N N . LYS B 1 78 ? 18.924 17.173 58.236 1.00 19.95 78 LYS B N 1
ATOM 1365 C CA . LYS B 1 78 ? 17.905 16.774 59.197 1.00 19.26 78 LYS B CA 1
ATOM 1366 C C . LYS B 1 78 ? 17.611 15.285 59.112 1.00 19.21 78 LYS B C 1
ATOM 1367 O O . LYS B 1 78 ? 17.431 14.625 60.140 1.00 18.50 78 LYS B O 1
ATOM 1373 N N . ASP B 1 79 ? 17.573 14.749 57.899 1.00 19.94 79 ASP B N 1
ATOM 1374 C CA . ASP B 1 79 ? 17.304 13.320 57.719 1.00 23.67 79 ASP B CA 1
ATOM 1375 C C . ASP B 1 79 ? 18.300 12.474 58.537 1.00 23.34 79 ASP B C 1
ATOM 1376 O O . ASP B 1 79 ? 17.894 11.573 59.267 1.00 22.66 79 ASP B O 1
ATOM 1381 N N . ASP B 1 80 ? 19.582 12.841 58.480 1.00 23.75 80 ASP B N 1
ATOM 1382 C CA . ASP B 1 80 ? 20.630 12.165 59.249 1.00 25.16 80 ASP B CA 1
ATOM 1383 C C . ASP B 1 80 ? 20.431 12.336 60.757 1.00 22.84 80 ASP B C 1
ATOM 1384 O O . ASP B 1 80 ? 20.567 11.375 61.526 1.00 21.81 80 ASP B O 1
ATOM 1389 N N . THR B 1 81 ? 20.060 13.543 61.169 1.00 22.38 81 THR B N 1
ATOM 1390 C CA . THR B 1 81 ? 19.840 13.824 62.587 1.00 23.07 81 THR B CA 1
ATOM 1391 C C . THR B 1 81 ? 18.660 13.020 63.103 1.00 21.54 81 THR B C 1
ATOM 1392 O O . THR B 1 81 ? 18.777 12.366 64.130 1.00 21.51 81 THR B O 1
ATOM 1396 N N . VAL B 1 82 ? 17.551 13.015 62.350 1.00 21.49 82 VAL B N 1
ATOM 1397 C CA . VAL B 1 82 ? 16.370 12.212 62.700 1.00 21.30 82 VAL B CA 1
ATOM 1398 C C . VAL B 1 82 ? 16.681 10.699 62.780 1.00 22.23 82 VAL B C 1
ATOM 1399 O O . VAL B 1 82 ? 16.337 10.028 63.777 1.00 19.39 82 VAL B O 1
ATOM 1403 N N . HIS B 1 83 ? 17.359 10.169 61.756 1.00 24.79 83 HIS B N 1
ATOM 1404 C CA . HIS B 1 83 ? 17.789 8.757 61.757 1.00 27.75 83 HIS B CA 1
ATOM 1405 C C . HIS B 1 83 ? 18.468 8.406 63.098 1.00 25.82 83 HIS B C 1
ATOM 1406 O O . HIS B 1 83 ? 18.047 7.489 63.799 1.00 25.50 83 HIS B O 1
ATOM 1413 N N . HIS B 1 84 ? 19.454 9.210 63.470 1.00 24.95 84 HIS B N 1
ATOM 1414 C CA . HIS B 1 84 ? 20.210 9.025 64.697 1.00 22.90 84 HIS B CA 1
ATOM 1415 C C . HIS B 1 84 ? 19.360 9.122 65.987 1.00 21.54 84 HIS B C 1
ATOM 1416 O O . HIS B 1 84 ? 19.469 8.269 66.856 1.00 20.83 84 HIS B O 1
ATOM 1423 N N . ARG B 1 85 ? 18.504 10.131 66.118 1.00 22.90 85 ARG B N 1
ATOM 1424 C CA . ARG B 1 85 ? 17.631 10.229 67.322 1.00 23.61 85 ARG B CA 1
ATOM 1425 C C . ARG B 1 85 ? 16.600 9.105 67.437 1.00 21.32 85 ARG B C 1
ATOM 1426 O O . ARG B 1 85 ? 16.275 8.690 68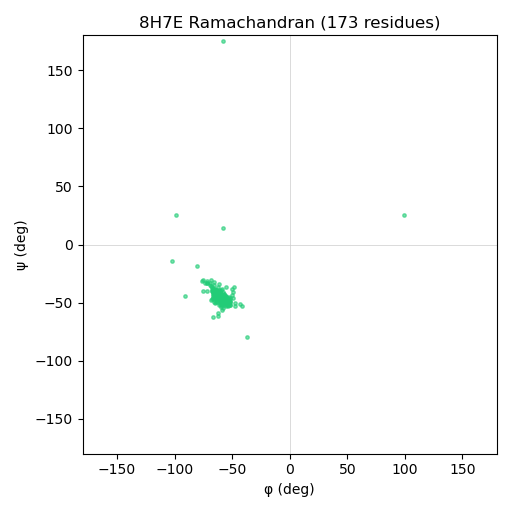.549 1.00 19.31 85 ARG B O 1
ATOM 1434 N N . HIS B 1 86 ? 16.078 8.650 66.301 1.00 21.20 86 HIS B N 1
ATOM 1435 C CA . HIS B 1 86 ? 15.051 7.590 66.257 1.00 23.00 86 HIS B CA 1
ATOM 1436 C C . HIS B 1 86 ? 15.662 6.295 66.793 1.00 23.06 86 HIS B C 1
ATOM 1437 O O . HIS B 1 86 ? 15.087 5.615 67.645 1.00 20.07 86 HIS B O 1
ATOM 1444 N N . HIS B 1 87 ? 16.885 6.013 66.349 1.00 24.44 87 HIS B N 1
ATOM 1445 C CA . HIS B 1 87 ? 17.587 4.824 66.812 1.00 25.99 87 HIS B CA 1
ATOM 1446 C C . HIS B 1 87 ? 17.828 4.837 68.294 1.00 23.09 87 HIS B C 1
ATOM 1447 O O . HIS B 1 87 ? 17.473 3.879 68.979 1.00 22.65 87 HIS B O 1
ATOM 1454 N N . GLN B 1 88 ? 18.327 5.949 68.801 1.00 22.04 88 GLN B N 1
ATOM 1455 C CA . GLN B 1 88 ? 18.515 6.097 70.233 1.00 23.17 88 GLN B CA 1
ATOM 1456 C C . GLN B 1 88 ? 17.211 6.005 70.987 1.00 20.27 88 GLN B C 1
ATOM 1457 O O . GLN B 1 88 ? 17.182 5.372 72.027 1.00 22.07 88 GLN B O 1
ATOM 1463 N N . LEU B 1 89 ? 16.151 6.615 70.459 1.00 17.96 89 LEU B N 1
ATOM 1464 C CA . LEU B 1 89 ? 14.828 6.546 71.109 1.00 17.93 89 LEU B CA 1
ATOM 1465 C C . LEU B 1 89 ? 14.270 5.099 71.127 1.00 18.65 89 LEU B C 1
ATOM 1466 O O . LEU B 1 89 ? 13.775 4.612 72.164 1.00 16.65 89 LEU B O 1
ATOM 1471 N N . ASN B 1 90 ? 14.418 4.386 70.012 1.00 19.67 90 ASN B N 1
ATOM 1472 C CA . ASN B 1 90 ? 14.002 2.972 69.999 1.00 22.50 90 ASN B CA 1
ATOM 1473 C C . ASN B 1 90 ? 14.735 2.068 70.962 1.00 20.88 90 ASN B C 1
ATOM 1474 O O . ASN B 1 90 ? 14.110 1.157 71.517 1.00 19.77 90 ASN B O 1
ATOM 1479 N N . LYS B 1 91 ? 16.026 2.329 71.206 1.00 20.59 91 LYS B N 1
ATOM 1480 C CA A LYS B 1 91 ? 16.798 1.510 72.134 0.70 21.48 91 LYS B CA 1
ATOM 1481 C CA B LYS B 1 91 ? 16.800 1.507 72.129 0.30 21.14 91 LYS B CA 1
ATOM 1482 C C . LYS B 1 91 ? 16.293 1.804 73.520 1.00 22.06 91 LYS B C 1
ATOM 1483 O O . LYS B 1 91 ? 16.107 0.886 74.342 1.00 23.58 91 LYS B O 1
ATOM 1494 N N . LEU B 1 92 ? 16.043 3.088 73.784 1.00 21.54 92 LEU B N 1
ATOM 1495 C CA . LEU B 1 92 ? 15.478 3.468 75.071 1.00 21.70 92 LEU B CA 1
ATOM 1496 C C . LEU B 1 92 ? 14.133 2.787 75.342 1.00 19.44 92 LEU B C 1
ATOM 1497 O O . LEU B 1 92 ? 13.898 2.311 76.438 1.00 17.11 92 LEU B O 1
ATOM 1502 N N . LEU B 1 93 ? 13.270 2.742 74.338 1.00 20.59 93 LEU B N 1
ATOM 1503 C CA . LEU B 1 93 ? 11.948 2.100 74.447 1.00 20.66 93 LEU B CA 1
ATOM 1504 C C . LEU B 1 93 ? 12.090 0.600 74.726 1.00 20.31 93 LEU B C 1
ATOM 1505 O O . LEU B 1 93 ? 11.415 0.045 75.595 1.00 18.49 93 LEU B O 1
ATOM 1510 N N . ALA B 1 94 ? 12.971 -0.042 73.972 1.00 20.82 94 ALA B N 1
ATOM 1511 C CA . ALA B 1 94 ? 13.276 -1.465 74.185 1.00 21.98 94 ALA B CA 1
ATOM 1512 C C . ALA B 1 94 ? 13.630 -1.728 75.650 1.00 22.77 94 ALA B C 1
ATOM 1513 O O . ALA B 1 94 ? 12.995 -2.556 76.297 1.00 22.95 94 ALA B O 1
ATOM 1515 N N . GLN B 1 95 ? 14.570 -0.958 76.191 1.00 23.66 95 GLN B N 1
ATOM 1516 C CA . GLN B 1 95 ? 14.972 -1.108 77.591 1.00 26.60 95 GLN B CA 1
ATOM 1517 C C . GLN B 1 95 ? 13.797 -0.936 78.544 1.00 27.23 95 GLN B C 1
ATOM 1518 O O . GLN B 1 95 ? 13.606 -1.733 79.478 1.00 27.42 95 GLN B O 1
ATOM 1524 N N . LEU B 1 96 ? 13.008 0.110 78.303 1.00 27.51 96 LEU B N 1
ATOM 1525 C CA . LEU B 1 96 ? 11.780 0.328 79.071 1.00 28.91 96 LEU B CA 1
ATOM 1526 C C . LEU B 1 96 ? 10.803 -0.827 78.984 1.00 27.53 96 LEU B C 1
ATOM 1527 O O . LEU B 1 96 ? 10.293 -1.301 80.005 1.00 28.28 96 LEU B O 1
ATOM 1532 N N . ASP B 1 97 ? 10.513 -1.243 77.753 1.00 26.55 97 ASP B N 1
ATOM 1533 C CA . ASP B 1 97 ? 9.699 -2.435 77.496 1.00 28.03 97 ASP B CA 1
ATOM 1534 C C . ASP B 1 97 ? 10.138 -3.648 78.339 1.00 28.32 97 ASP B C 1
ATOM 1535 O O . ASP B 1 97 ? 9.314 -4.293 78.971 1.00 32.05 97 ASP B O 1
ATOM 1540 N N . ASN B 1 98 ? 11.428 -3.952 78.333 1.00 30.50 98 ASN B N 1
ATOM 1541 C CA . ASN B 1 98 ? 11.957 -5.103 79.075 1.00 32.83 98 ASN B CA 1
ATOM 1542 C C . ASN B 1 98 ? 11.748 -4.967 80.583 1.00 34.77 98 ASN B C 1
ATOM 1543 O O . ASN B 1 98 ? 11.328 -5.921 81.254 1.00 33.80 98 ASN B O 1
ATOM 1548 N N . LEU B 1 99 ? 12.046 -3.767 81.092 1.00 37.69 99 LEU B N 1
ATOM 1549 C CA . LEU B 1 99 ? 11.885 -3.425 82.511 1.00 37.06 99 LEU B CA 1
ATOM 1550 C C . LEU B 1 99 ? 10.441 -3.584 82.998 1.00 36.60 99 LEU B C 1
ATOM 1551 O O . LEU B 1 99 ? 10.228 -4.104 84.087 1.00 34.90 99 LEU B O 1
ATOM 1556 N N . VAL B 1 100 ? 9.461 -3.132 82.209 1.00 35.80 100 VAL B N 1
ATOM 1557 C CA . VAL B 1 100 ? 8.038 -3.220 82.622 1.00 36.10 100 VAL B CA 1
ATOM 1558 C C . VAL B 1 100 ? 7.491 -4.649 82.589 1.00 39.07 100 VAL B C 1
ATOM 1559 O O . VAL B 1 100 ? 6.620 -5.007 83.391 1.00 35.58 100 VAL B O 1
ATOM 1563 N N . HIS B 1 101 ? 8.016 -5.465 81.673 1.00 41.73 101 HIS B N 1
ATOM 1564 C CA . HIS B 1 101 ? 7.539 -6.827 81.494 1.00 44.72 101 HIS B CA 1
ATOM 1565 C C . HIS B 1 101 ? 8.442 -7.830 82.198 1.00 46.06 101 HIS B C 1
ATOM 1566 O O . HIS B 1 101 ? 8.451 -9.003 81.844 1.00 49.84 101 HIS B O 1
ATOM 1573 N N . ARG B 1 102 ? 9.150 -7.372 83.233 1.00 51.93 102 ARG B N 1
ATOM 1574 C CA . ARG B 1 102 ? 10.290 -8.089 83.798 1.00 57.85 102 ARG B CA 1
ATOM 1575 C C . ARG B 1 102 ? 9.858 -9.143 84.804 1.00 63.89 102 ARG B C 1
ATOM 1576 O O . ARG B 1 102 ? 10.690 -9.923 85.278 1.00 67.36 102 ARG B O 1
#